Protein AF-A0A7C4TSC7-F1 (afdb_monomer)

Solvent-accessible surface area (backbone atoms only — not comparable to full-atom values): 16913 Å² total; per-residue (Å²): 85,80,46,72,80,58,44,43,78,51,69,46,88,25,59,81,71,26,70,49,69,47,88,51,68,60,62,51,54,35,38,37,44,44,46,65,89,46,53,53,25,35,39,32,22,22,22,38,32,37,68,57,32,64,28,65,98,37,25,46,29,36,37,38,40,23,14,77,55,33,35,36,40,30,51,27,36,39,33,43,34,26,27,35,37,40,30,40,39,15,72,40,39,63,45,11,28,39,38,31,44,33,39,40,32,17,64,69,20,35,83,69,14,20,49,28,38,34,32,14,23,51,37,94,43,38,61,39,37,71,56,82,93,60,85,46,51,78,71,27,36,36,37,31,54,26,37,40,42,47,58,39,49,52,52,17,49,30,33,33,22,13,29,17,45,38,33,44,29,51,26,42,34,33,38,58,30,50,35,35,40,16,48,64,46,85,43,17,37,12,23,49,34,42,38,39,30,50,25,41,35,35,23,51,95,87,42,71,81,34,54,49,27,55,33,25,24,11,24,36,42,41,29,49,28,39,36,36,70,44,58,56,58,35,30,36,32,28,57,30,47,71,36,76,22,67,88,53,38,33,34,64,51,77,30,59,54,22,67,40,38,91,95,39,60,5,28,55,39,56,26,25,54,12,30,44,42,35,58,48,72,68,36,63,72,43,87,38,54,25,23,25,29,76,25,24,46,79,85,36,83,61,59,76,40,71,47,63,45,64,15,64,81,65,46,43,78,83,71,24,30,33,61,80,32,80,58,86,91,70,53,80,48,72,80,76,52,71,74,72,70,76,63,80,77,73,82,80,78,76,84,127

Sequence (352 aa):
MRIINKGLTLRGAGVGETVITNGYTADEVLQIHLQAGDATTYVTGFTIDAALQDTGSNGVMVLVGGGINQFRIHHMEILNLLERGIIIAMDGEEVSGLIDHVTFSMPGARGGSKAISILGTGPKEHQPFTRPFELGSSRFIFIEDCTFNYGGQNDGALDAYGGARYVFRHNVVNNTNVEHHGADSGSYRGVHSFEIYANTFVCAAGCAPQRKHYFRSGSGVIFDNRYFGNYRGMDVTNYRSDEEHPPWGRCDGSSPWDENRPGESGYPCLDQIGHVFGPRPGGKNTFQGLYEWGNTHDGRNVDISVSGHNAHLHIKANRDFFNDTVRPGYVPYTYPHPLQRSHAVGPIPRAR

Foldseek 3Di:
DEADDAAEEAEDPAEVRAEAEDPDQADALEEYEFDAPHDAHEYEGYEYEPVLHDNDPDANYEYEEEYQQRYEYARYEYENFAAEHYEYHHQLYFDEHEYAHYEYYHQNYDAHHEDYEYANHDLLFQSLLVDDPDAQDSRAYEYAHYEYHHNDHYDANYEYFQQHEHEYEHYEAELGEHEYAACAPPNTHGHAEYHAEHYEYEDDVVRDEYENYEYQFYAYEHEQYEYEDRYDAQEYFHQLCADQGPPQGHQQQPGLQACSPVPARRAPPGRGQQWRAHRDRNGDIDGHAHEYAHYDYVRHAHFYDYDDNVRVSHDDEPRRYDYNDDDPPHDHHDPPDVVVVPDPDDDDPPDD

Secondary structure (DSSP, 8-state):
-EE-SS--EEE-SSTTTSEEE---SSS-SEEEEE-TTSPPEEEES-EEE-TT---TT-EEEEEEE-EEEEEEEEEEEEES-SSEEEEEE-TTS-EEEEEEEEEEEETT--TT-EEEEEESS-TT--GGGGS---TTSS-SEEEES-EEEESS--S-SEEEESS-EEEEES-EEES----B--TTSTT-----EEEEES-EEEE-TTPPPBPSEEE-S-EEEEES-EEEESB--EEE--GGGTS--TTT--TTTT-TTS---TTSSSPSPTT-TTEEE-SSTTPPEEE--EEEES-EETTEE--EEE-STTGGGT--BTTTEETT-PPTT--PPPSS-GGGTS---PPPPPP-

Nearest PDB structures (foldseek):
  6fls-assembly1_A  TM=3.647E-01  e=1.150E+00  Clostridium botulinum
  7eea-assembly1_B  TM=4.762E-01  e=4.035E+00  unidentified

Radius of gyration: 19.76 Å; Cα contacts (8 Å, |Δi|>4): 1104; chains: 1; bounding box: 48×42×68 Å

Structure (mmCIF, N/CA/C/O backbone):
data_AF-A0A7C4TSC7-F1
#
_entry.id   AF-A0A7C4TSC7-F1
#
loop_
_atom_site.group_PDB
_atom_site.id
_atom_site.type_symbol
_atom_site.label_atom_id
_atom_site.label_alt_id
_atom_site.label_comp_id
_atom_site.label_asym_id
_atom_site.label_entity_id
_atom_site.label_seq_id
_atom_site.pdbx_PDB_ins_code
_atom_site.Cartn_x
_atom_site.Cartn_y
_atom_site.Cartn_z
_atom_site.occupancy
_atom_site.B_iso_or_equiv
_atom_site.auth_seq_id
_atom_site.auth_comp_id
_atom_site.auth_asym_id
_atom_site.auth_atom_id
_atom_site.pdbx_PDB_model_num
ATOM 1 N N . MET A 1 1 ? -1.724 10.448 23.894 1.00 71.25 1 MET A N 1
ATOM 2 C CA . MET A 1 1 ? -1.151 9.478 24.874 1.00 71.25 1 MET A CA 1
ATOM 3 C C . MET A 1 1 ? 0.090 8.825 24.270 1.00 71.25 1 MET A C 1
ATOM 5 O O . MET A 1 1 ? 0.075 8.599 23.070 1.00 71.25 1 MET A O 1
ATOM 9 N N . ARG A 1 2 ? 1.141 8.523 25.055 1.00 73.12 2 ARG A N 1
ATOM 10 C CA . ARG A 1 2 ? 2.348 7.810 24.579 1.00 73.12 2 ARG A CA 1
ATOM 11 C C . ARG A 1 2 ? 2.544 6.483 25.322 1.00 73.12 2 ARG A C 1
ATOM 13 O O . ARG A 1 2 ? 2.489 6.476 26.550 1.00 73.12 2 ARG A O 1
ATOM 20 N N . ILE A 1 3 ? 2.785 5.392 24.595 1.00 71.81 3 ILE A N 1
ATOM 21 C CA . ILE A 1 3 ? 3.154 4.065 25.134 1.00 71.81 3 ILE A CA 1
ATOM 22 C C . ILE A 1 3 ? 4.597 3.769 24.705 1.00 71.81 3 ILE A C 1
ATOM 24 O O . ILE A 1 3 ? 4.897 3.917 23.525 1.00 71.81 3 ILE A O 1
ATOM 28 N N . ILE A 1 4 ? 5.485 3.405 25.641 1.00 70.19 4 ILE A N 1
ATOM 29 C CA . ILE A 1 4 ? 6.934 3.271 25.391 1.00 70.19 4 ILE A CA 1
ATOM 30 C C . ILE A 1 4 ? 7.491 1.986 26.033 1.00 70.19 4 ILE A C 1
ATOM 32 O O . ILE A 1 4 ? 7.296 1.771 27.233 1.00 70.19 4 ILE A O 1
ATOM 36 N N . ASN A 1 5 ? 8.212 1.187 25.236 1.00 60.25 5 ASN A N 1
ATOM 37 C CA . ASN A 1 5 ? 9.106 0.075 25.614 1.00 60.25 5 ASN A CA 1
ATOM 38 C C . ASN A 1 5 ? 8.496 -0.998 26.535 1.00 60.25 5 ASN A C 1
ATOM 40 O O . ASN A 1 5 ? 9.128 -1.434 27.505 1.00 60.25 5 ASN A O 1
ATOM 44 N N . LYS A 1 6 ? 7.225 -1.348 26.292 1.00 67.06 6 LYS A N 1
ATOM 45 C CA . LYS A 1 6 ? 6.490 -2.432 26.962 1.00 67.06 6 LYS A CA 1
ATOM 46 C C . LYS A 1 6 ? 5.401 -2.968 26.036 1.00 67.06 6 LYS A C 1
ATOM 48 O O . LYS A 1 6 ? 4.695 -2.183 25.407 1.00 67.06 6 LYS A O 1
ATOM 53 N N . GLY A 1 7 ? 5.159 -4.279 26.075 1.00 75.00 7 GLY A N 1
ATOM 54 C CA . GLY A 1 7 ? 3.895 -4.837 25.592 1.00 75.00 7 GLY A CA 1
ATOM 55 C C . GLY A 1 7 ? 2.759 -4.440 26.528 1.00 75.00 7 GLY A C 1
ATOM 56 O O . GLY A 1 7 ? 2.755 -4.816 27.702 1.00 75.00 7 GLY A O 1
ATOM 57 N N . LEU A 1 8 ? 1.811 -3.652 26.028 1.00 86.44 8 LEU A N 1
ATOM 58 C CA . LEU A 1 8 ? 0.666 -3.159 26.795 1.00 86.44 8 LEU A CA 1
ATOM 59 C C . LEU A 1 8 ? -0.639 -3.578 26.122 1.00 86.44 8 LEU A C 1
ATOM 61 O O . LEU A 1 8 ? -0.726 -3.600 24.903 1.00 86.44 8 LEU A O 1
ATOM 65 N N . THR A 1 9 ? -1.682 -3.851 26.905 1.00 91.38 9 THR A N 1
ATOM 66 C CA . THR A 1 9 ? -3.059 -3.864 26.389 1.00 91.38 9 THR A CA 1
ATOM 67 C C . THR A 1 9 ? -3.745 -2.549 26.755 1.00 91.38 9 THR A C 1
ATOM 69 O O . THR A 1 9 ? -4.043 -2.317 27.926 1.00 91.38 9 THR A O 1
ATOM 72 N N . LEU A 1 10 ? -4.006 -1.697 25.764 1.00 93.06 10 LEU A N 1
ATOM 73 C CA . LEU A 1 10 ? -4.916 -0.562 25.877 1.00 93.06 10 LEU A CA 1
ATOM 74 C C . LEU A 1 10 ? -6.315 -1.021 25.456 1.00 93.06 10 LEU A C 1
ATOM 76 O O . LEU A 1 10 ? -6.555 -1.302 24.282 1.00 93.06 10 LEU A O 1
ATOM 80 N N . ARG A 1 11 ? -7.230 -1.112 26.424 1.00 93.69 11 ARG A N 1
ATOM 81 C CA . ARG A 1 11 ? -8.585 -1.625 26.211 1.00 93.69 11 ARG A CA 1
ATOM 82 C C . ARG A 1 11 ? -9.645 -0.683 26.771 1.00 93.69 11 ARG A C 1
ATOM 84 O O . ARG A 1 11 ? -9.559 -0.309 27.938 1.00 93.69 11 ARG A O 1
ATOM 91 N N . GLY A 1 12 ? -10.650 -0.355 25.963 1.00 94.62 12 GLY A N 1
ATOM 92 C CA . GLY A 1 12 ? -11.853 0.344 26.421 1.00 94.62 12 GLY A CA 1
ATOM 93 C C . GLY A 1 12 ? -12.970 -0.598 26.876 1.00 94.62 12 GLY A C 1
ATOM 94 O O . GLY A 1 12 ? -12.862 -1.824 26.788 1.00 94.62 12 GLY A O 1
ATOM 95 N N . ALA A 1 13 ? -14.064 -0.015 27.365 1.00 95.06 13 ALA A N 1
ATOM 96 C CA . ALA A 1 13 ? -15.260 -0.749 27.787 1.00 95.06 13 ALA A CA 1
ATOM 97 C C . ALA A 1 13 ? -16.082 -1.312 26.609 1.00 95.06 13 ALA A C 1
ATOM 99 O O . ALA A 1 13 ? -16.948 -2.159 26.820 1.00 95.06 13 ALA A O 1
ATOM 100 N N . GLY A 1 14 ? -15.797 -0.871 25.383 1.00 93.44 14 GLY A N 1
ATOM 101 C CA . GLY A 1 14 ? -16.517 -1.212 24.163 1.00 93.44 14 GLY A CA 1
ATOM 102 C C . GLY A 1 14 ? -16.478 -0.060 23.157 1.00 93.44 14 GLY A C 1
ATOM 103 O O . GLY A 1 14 ? -16.298 1.103 23.528 1.00 93.44 14 GLY A O 1
ATOM 104 N N . VAL A 1 15 ? -16.660 -0.392 21.879 1.00 95.50 15 VAL A N 1
ATOM 105 C CA . VAL A 1 15 ? -16.957 0.588 20.822 1.00 95.50 15 VAL A CA 1
ATOM 106 C C . VAL A 1 15 ? -18.217 1.368 21.207 1.00 95.50 15 VAL A C 1
ATOM 108 O O . VAL A 1 15 ? -19.188 0.770 21.661 1.00 95.50 15 VAL A O 1
ATOM 111 N N . GLY A 1 16 ? -18.182 2.696 21.083 1.00 94.50 16 GLY A N 1
ATOM 112 C CA . GLY A 1 16 ? -19.262 3.600 21.503 1.00 94.50 16 GLY A CA 1
ATOM 113 C C . GLY A 1 16 ? -19.362 3.844 23.017 1.00 94.50 16 GLY A C 1
ATOM 114 O O . GLY A 1 16 ? -19.819 4.906 23.424 1.00 94.50 16 GLY A O 1
ATOM 115 N N . GLU A 1 17 ? -18.877 2.921 23.851 1.00 96.75 17 GLU A N 1
ATOM 116 C CA . GLU A 1 17 ? -18.884 3.050 25.319 1.00 96.75 17 GLU A CA 1
ATOM 117 C C . GLU A 1 17 ? -17.684 3.852 25.831 1.00 96.75 17 GLU A C 1
ATOM 119 O O . GLU A 1 17 ? -17.789 4.688 26.726 1.00 96.75 17 GLU A O 1
ATOM 124 N N . THR A 1 18 ? -16.504 3.590 25.268 1.00 97.62 18 THR A N 1
ATOM 125 C CA . THR A 1 18 ? -15.312 4.411 25.488 1.00 97.62 18 THR A CA 1
ATOM 126 C C . THR A 1 18 ? -15.019 5.175 24.209 1.00 97.62 18 THR A C 1
ATOM 128 O O . THR A 1 18 ? -14.658 4.569 23.204 1.00 97.62 18 THR A O 1
ATOM 131 N N . VAL A 1 19 ? -15.155 6.501 24.253 1.00 96.75 19 VAL A N 1
ATOM 132 C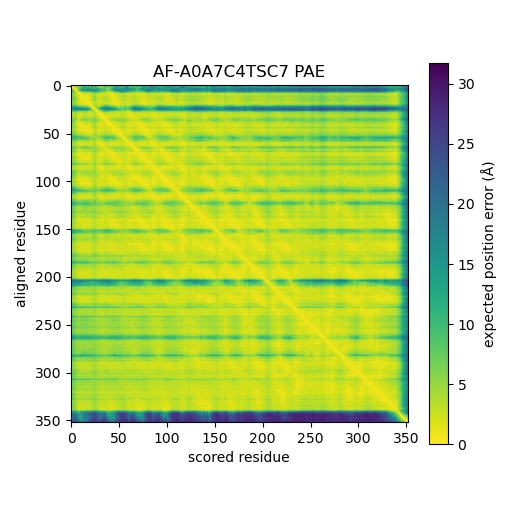 CA . VAL A 1 19 ? -14.881 7.390 23.117 1.00 96.75 19 VAL A CA 1
ATOM 133 C C . VAL A 1 19 ? -13.724 8.317 23.470 1.00 96.75 19 VAL A C 1
ATOM 135 O O . VAL A 1 19 ? -13.782 9.049 24.456 1.00 96.75 19 VAL A O 1
ATOM 138 N N . ILE A 1 20 ? -12.670 8.283 22.658 1.00 94.31 20 ILE A N 1
ATOM 139 C CA . ILE A 1 20 ? -11.556 9.227 22.717 1.00 94.31 20 ILE A CA 1
ATOM 140 C C . ILE A 1 20 ? -11.731 10.210 21.562 1.00 94.31 20 ILE A C 1
ATOM 142 O O . ILE A 1 20 ? -11.520 9.855 20.404 1.00 94.31 20 ILE A O 1
ATOM 146 N N . THR A 1 21 ? -12.124 11.440 21.871 1.00 92.31 21 THR A N 1
ATOM 147 C CA . THR A 1 21 ? -12.311 12.490 20.863 1.00 92.31 21 THR A CA 1
ATOM 148 C C . THR A 1 21 ? -11.012 13.253 20.634 1.00 92.31 21 THR A C 1
ATOM 150 O O . THR A 1 21 ? -10.342 13.659 21.586 1.00 92.31 21 THR A O 1
ATOM 153 N N . ASN A 1 22 ? -10.664 13.475 19.369 1.00 85.12 22 ASN A N 1
ATOM 154 C CA . ASN A 1 22 ? -9.541 14.313 18.995 1.00 85.12 22 ASN A CA 1
ATOM 155 C C . ASN A 1 22 ? -9.859 15.787 19.287 1.00 85.12 22 ASN A C 1
ATOM 157 O O . ASN A 1 22 ? -10.684 16.404 18.616 1.00 85.12 22 ASN A O 1
ATOM 161 N N . GLY A 1 23 ? -9.195 16.345 20.298 1.00 78.56 23 GLY A N 1
ATOM 162 C CA . GLY A 1 23 ? -9.256 17.768 20.635 1.00 78.56 23 GLY A CA 1
ATOM 163 C C . GLY A 1 23 ? -8.133 18.605 20.016 1.00 78.56 23 GLY A C 1
ATOM 164 O O . GLY A 1 23 ? -7.998 19.772 20.378 1.00 78.56 23 GLY A O 1
ATOM 165 N N . TYR A 1 24 ? -7.306 18.022 19.142 1.00 70.00 24 TYR A N 1
ATOM 166 C CA . TYR A 1 24 ? -6.091 18.638 18.611 1.00 70.00 24 TYR A CA 1
ATOM 167 C C . TYR A 1 24 ? -6.208 18.905 17.108 1.00 70.00 24 TYR A C 1
ATOM 169 O O . TYR A 1 24 ? -6.791 18.122 16.363 1.00 70.00 24 TYR A O 1
ATOM 177 N N . THR A 1 25 ? -5.603 20.005 16.657 1.00 64.19 25 THR A N 1
ATOM 178 C CA . THR A 1 25 ? -5.596 20.429 15.248 1.00 64.19 25 THR A CA 1
ATOM 179 C C . THR A 1 25 ? -4.360 19.959 14.469 1.00 64.19 25 THR A C 1
ATOM 181 O O . THR A 1 25 ? -4.262 20.253 13.287 1.00 64.19 25 THR A O 1
ATOM 184 N N . ALA A 1 26 ? -3.401 19.264 15.100 1.00 64.69 26 ALA A N 1
ATOM 185 C CA . ALA A 1 26 ? -2.169 18.803 14.434 1.00 64.69 26 ALA A CA 1
ATOM 186 C C . ALA A 1 26 ? -1.444 17.610 15.104 1.00 64.69 26 ALA A C 1
ATOM 188 O O . ALA A 1 26 ? -0.505 17.063 14.522 1.00 64.69 26 ALA A O 1
ATOM 189 N N . ASP A 1 27 ? -1.861 17.195 16.303 1.00 70.88 27 ASP A N 1
ATOM 190 C CA . ASP A 1 27 ? -1.196 16.134 17.069 1.00 70.88 27 ASP A CA 1
ATOM 191 C C . ASP A 1 27 ? -1.940 14.798 16.968 1.00 70.88 27 ASP A C 1
ATOM 193 O O . ASP A 1 27 ? -3.157 14.750 16.767 1.00 70.88 27 ASP A O 1
ATOM 197 N N . GLU A 1 28 ? -1.206 13.701 17.159 1.00 85.88 28 GLU A N 1
ATOM 198 C CA . GLU A 1 28 ? -1.788 12.370 17.265 1.00 85.88 28 GLU A CA 1
ATOM 199 C C . GLU A 1 28 ? -2.547 12.172 18.589 1.00 85.88 28 GLU A C 1
ATOM 201 O O . GLU A 1 28 ? -2.106 12.561 19.675 1.00 85.88 28 GLU A O 1
ATOM 206 N N . VAL A 1 29 ? -3.682 11.472 18.529 1.00 89.88 29 VAL A N 1
ATOM 207 C CA . VAL A 1 29 ? -4.438 11.068 19.726 1.00 89.88 29 VAL A CA 1
ATOM 208 C C . VAL A 1 29 ? -3.646 10.013 20.506 1.00 89.88 29 VAL A C 1
ATOM 210 O O . VAL A 1 29 ? -3.516 10.075 21.740 1.00 89.88 29 VAL A O 1
ATOM 213 N N . LEU A 1 30 ? -3.071 9.048 19.785 1.00 91.81 30 LEU A N 1
ATOM 214 C CA . LEU A 1 30 ? -2.291 7.954 20.350 1.00 91.81 30 LEU A CA 1
ATOM 215 C C . LEU A 1 30 ? -0.982 7.751 19.586 1.00 91.81 30 LEU A C 1
ATOM 217 O O . LEU A 1 30 ? -0.991 7.494 18.389 1.00 91.81 30 LEU A O 1
ATOM 221 N N . GLN A 1 31 ? 0.134 7.770 20.310 1.00 92.94 31 GLN A N 1
ATOM 222 C CA . GLN A 1 31 ? 1.441 7.374 19.800 1.00 92.94 31 GLN A CA 1
ATOM 223 C C . GLN A 1 31 ? 1.933 6.120 20.529 1.00 92.94 31 GLN A C 1
ATOM 225 O O . GLN A 1 31 ? 1.900 6.051 21.763 1.00 92.94 31 GLN A O 1
ATOM 230 N N . ILE A 1 32 ? 2.419 5.138 19.778 1.00 93.50 32 ILE A N 1
ATOM 231 C CA . ILE A 1 32 ? 2.902 3.857 20.295 1.00 93.50 32 ILE A CA 1
ATOM 232 C C . ILE A 1 32 ? 4.324 3.645 19.791 1.00 93.50 32 ILE A C 1
ATOM 234 O O . ILE A 1 32 ? 4.549 3.547 18.589 1.00 93.50 32 ILE A O 1
ATOM 238 N N . HIS A 1 33 ? 5.275 3.554 20.713 1.00 93.44 33 HIS A N 1
ATOM 239 C CA . HIS A 1 33 ? 6.657 3.208 20.402 1.00 93.44 33 HIS A CA 1
ATOM 240 C C . HIS A 1 33 ? 6.819 1.695 20.525 1.00 93.44 33 HIS A C 1
ATOM 242 O O . HIS A 1 33 ? 6.622 1.118 21.595 1.00 93.44 33 HIS A O 1
ATOM 248 N N . LEU A 1 34 ? 7.122 1.067 19.397 1.00 92.88 34 LEU A N 1
ATOM 249 C CA . LEU A 1 34 ? 7.378 -0.352 19.234 1.00 92.88 34 LEU A CA 1
ATOM 250 C C . LEU A 1 34 ? 8.877 -0.608 19.374 1.00 92.88 34 LEU A C 1
ATOM 252 O O . LEU A 1 34 ? 9.690 0.068 18.740 1.00 92.88 34 LEU A O 1
ATOM 256 N N . GLN A 1 35 ? 9.239 -1.610 20.167 1.00 90.12 35 GLN A N 1
ATOM 257 C CA . GLN A 1 35 ? 10.624 -2.022 20.323 1.00 90.12 35 GLN A CA 1
ATOM 258 C C . GLN A 1 35 ? 10.744 -3.536 20.157 1.00 90.12 35 GLN A C 1
ATOM 260 O O . GLN A 1 35 ? 10.028 -4.311 20.792 1.00 90.12 35 GLN A O 1
ATOM 265 N N . ALA A 1 36 ? 11.690 -3.960 19.318 1.00 89.25 36 ALA A N 1
ATOM 266 C CA . ALA A 1 36 ? 11.970 -5.369 19.111 1.00 89.25 36 ALA A CA 1
ATOM 267 C C . ALA A 1 36 ? 12.343 -6.053 20.437 1.00 89.25 36 ALA A C 1
ATOM 269 O O . ALA A 1 36 ? 13.183 -5.564 21.194 1.00 89.25 36 ALA A O 1
ATOM 270 N N . GLY A 1 37 ? 11.728 -7.208 20.693 1.00 86.06 37 GLY A N 1
ATOM 271 C CA . GLY A 1 37 ? 11.926 -7.983 21.920 1.00 86.06 37 GLY A CA 1
ATOM 272 C C . GLY A 1 37 ? 10.900 -7.695 23.017 1.00 86.06 37 GLY A C 1
ATOM 273 O O . GLY A 1 37 ? 10.784 -8.500 23.942 1.00 86.06 37 GLY A O 1
ATOM 274 N N . ASP A 1 38 ? 10.113 -6.624 22.900 1.00 88.81 38 ASP A N 1
ATOM 275 C CA . ASP A 1 38 ? 8.973 -6.407 23.787 1.00 88.81 38 ASP A CA 1
ATOM 276 C C . ASP A 1 38 ? 7.838 -7.391 23.480 1.00 88.81 38 ASP A C 1
ATOM 278 O O . ASP A 1 38 ? 7.695 -7.898 22.365 1.00 88.81 38 ASP A O 1
ATOM 282 N N . ALA A 1 39 ? 6.968 -7.624 24.464 1.00 90.00 39 ALA A N 1
ATOM 283 C CA . ALA A 1 39 ? 5.715 -8.331 24.225 1.00 90.00 39 ALA A CA 1
ATOM 284 C C . ALA A 1 39 ? 4.801 -7.547 23.259 1.00 90.00 39 ALA A C 1
ATOM 286 O O . ALA A 1 39 ? 4.882 -6.323 23.155 1.00 90.00 39 ALA A O 1
ATOM 287 N N . THR A 1 40 ? 3.894 -8.253 22.581 1.00 92.62 40 THR A N 1
ATOM 288 C CA . THR A 1 40 ? 2.925 -7.643 21.661 1.00 92.62 40 THR A CA 1
ATOM 289 C C . THR A 1 40 ? 2.051 -6.606 22.373 1.00 92.62 40 THR A C 1
ATOM 291 O O . THR A 1 40 ? 1.469 -6.883 23.426 1.00 92.62 40 THR A O 1
ATOM 294 N N . THR A 1 41 ? 1.911 -5.429 21.765 1.00 94.19 41 THR A N 1
ATOM 295 C CA . THR A 1 41 ? 0.987 -4.376 22.200 1.00 94.19 41 THR A CA 1
ATOM 296 C C . THR A 1 41 ? -0.393 -4.579 21.580 1.00 94.19 41 THR A C 1
ATOM 298 O O . THR A 1 41 ? -0.515 -4.735 20.371 1.00 94.19 41 THR A O 1
ATOM 301 N N . TYR A 1 42 ? -1.444 -4.540 22.393 1.00 94.88 42 TYR A N 1
ATOM 302 C CA . TYR A 1 42 ? -2.833 -4.683 21.965 1.00 94.88 42 TYR A CA 1
ATOM 303 C C . TYR A 1 42 ? -3.586 -3.368 22.165 1.00 94.88 42 TYR A C 1
ATOM 305 O O . TYR A 1 42 ? -3.531 -2.787 23.247 1.00 94.88 42 TYR A O 1
ATOM 313 N N . VAL A 1 43 ? -4.313 -2.912 21.147 1.00 95.94 43 VAL A N 1
ATOM 314 C CA . VAL A 1 43 ? -5.165 -1.714 21.205 1.00 95.94 43 VAL A CA 1
ATOM 315 C C . VAL A 1 43 ? -6.565 -2.099 20.753 1.00 95.94 43 VAL A C 1
ATOM 317 O O . VAL A 1 43 ? -6.730 -2.534 19.615 1.00 95.94 43 VAL A O 1
ATOM 320 N N . THR A 1 44 ? -7.561 -2.010 21.639 1.00 96.44 44 THR A N 1
ATOM 321 C CA . THR A 1 44 ? -8.872 -2.608 21.349 1.00 96.44 44 THR A CA 1
ATOM 322 C C . THR A 1 44 ? -10.060 -2.056 22.128 1.00 96.44 44 THR A C 1
ATOM 324 O O . THR A 1 44 ? -9.925 -1.590 23.257 1.00 96.44 44 THR A O 1
ATOM 327 N N . GLY A 1 45 ? -11.264 -2.191 21.569 1.00 95.81 45 GLY A N 1
ATOM 328 C CA . GLY A 1 45 ? -12.510 -2.075 22.325 1.00 95.81 45 GLY A CA 1
ATOM 329 C C . GLY A 1 45 ? -12.877 -0.648 22.720 1.00 95.81 45 GLY A C 1
ATOM 330 O O . GLY A 1 45 ? -13.394 -0.440 23.813 1.00 95.81 45 GLY A O 1
ATOM 331 N N . PHE A 1 46 ? -12.586 0.333 21.871 1.00 97.44 46 PHE A N 1
ATOM 332 C CA . PHE A 1 46 ? -13.029 1.720 22.035 1.00 97.44 46 PHE A CA 1
ATOM 333 C C . PHE A 1 46 ? -13.216 2.398 20.675 1.00 97.44 46 PHE A C 1
ATOM 335 O O . PHE A 1 46 ? -12.892 1.828 19.635 1.00 97.44 46 PHE A O 1
ATOM 342 N N . THR A 1 47 ? -13.732 3.620 20.688 1.00 98.31 47 THR A N 1
ATOM 343 C CA . THR A 1 47 ? -13.856 4.483 19.513 1.00 98.31 47 THR A CA 1
ATOM 344 C C . THR A 1 47 ? -12.855 5.633 19.616 1.00 98.31 47 THR A C 1
ATOM 346 O O . THR A 1 47 ? -12.753 6.271 20.664 1.00 98.31 47 THR A O 1
ATOM 349 N N . ILE A 1 48 ? -12.129 5.922 18.536 1.00 96.62 48 ILE A N 1
ATOM 350 C CA . ILE A 1 48 ? -11.473 7.218 18.331 1.00 96.62 48 ILE A CA 1
ATOM 351 C C . ILE A 1 48 ? -12.388 8.046 17.435 1.00 96.62 48 ILE A C 1
ATOM 353 O O . ILE A 1 48 ? -12.645 7.668 16.296 1.00 96.62 48 ILE A O 1
ATOM 357 N N . ASP A 1 49 ? -12.869 9.177 17.932 1.00 95.94 49 ASP A N 1
ATOM 358 C CA . ASP A 1 49 ? -13.562 10.166 17.111 1.00 95.94 49 ASP A CA 1
ATOM 359 C C . ASP A 1 49 ? -12.548 11.227 16.676 1.00 95.94 49 ASP A C 1
ATOM 361 O O . ASP A 1 49 ? -12.109 12.045 17.482 1.00 95.94 49 ASP A O 1
ATOM 365 N N . ALA A 1 50 ? -12.149 11.205 15.405 1.00 93.81 50 ALA A N 1
ATOM 366 C CA . ALA A 1 50 ? -11.178 12.142 14.849 1.00 93.81 50 ALA A CA 1
ATOM 367 C C . ALA A 1 50 ? -11.738 13.567 14.663 1.00 93.81 50 ALA A C 1
ATOM 369 O O . ALA A 1 50 ? -10.985 14.463 14.280 1.00 93.81 50 ALA A O 1
ATOM 370 N N . ALA A 1 51 ? -13.031 13.781 14.942 1.00 92.88 51 ALA A N 1
ATOM 371 C CA . ALA A 1 51 ? -13.707 15.077 14.968 1.00 92.88 51 ALA A CA 1
ATOM 372 C C . ALA A 1 51 ? -13.551 15.913 13.682 1.00 92.88 51 ALA A C 1
ATOM 374 O O . ALA A 1 51 ? -13.571 17.142 13.735 1.00 92.88 51 ALA A O 1
ATOM 375 N N . LEU A 1 52 ? -13.382 15.249 12.529 1.00 91.69 52 LEU A N 1
ATOM 376 C CA . LEU A 1 52 ? -13.088 15.853 11.224 1.00 91.69 52 LEU A CA 1
ATOM 377 C C . LEU A 1 52 ? -11.906 16.833 11.266 1.00 91.69 52 LEU A C 1
ATOM 379 O O . LEU A 1 52 ? -11.869 17.795 10.501 1.00 91.69 52 LEU A O 1
ATOM 383 N N . GLN A 1 53 ? -10.946 16.598 12.161 1.00 88.25 53 GLN A N 1
ATOM 384 C CA . GLN A 1 53 ? -9.765 17.442 12.278 1.00 88.25 53 GLN A CA 1
ATOM 385 C C . GLN A 1 53 ? -8.832 17.233 11.090 1.00 88.25 53 GLN A C 1
ATOM 387 O O . GLN A 1 53 ? -8.566 16.108 10.661 1.00 88.25 53 GLN A O 1
ATOM 392 N N . ASP A 1 54 ? -8.318 18.347 10.587 1.00 85.06 54 ASP A N 1
ATOM 393 C CA . ASP A 1 54 ? -7.300 18.383 9.552 1.00 85.06 54 ASP A CA 1
ATOM 394 C C . ASP A 1 54 ? -5.922 18.171 10.180 1.00 85.06 54 ASP A C 1
ATOM 396 O O . ASP A 1 54 ? -5.298 19.112 10.661 1.00 85.06 54 ASP A O 1
ATOM 400 N N . THR A 1 55 ? -5.468 16.919 10.226 1.00 77.25 55 THR A N 1
ATOM 401 C CA . THR A 1 55 ? -4.187 16.553 10.847 1.00 77.25 55 THR A CA 1
ATOM 402 C C . THR A 1 55 ? -2.995 16.693 9.897 1.00 77.25 55 THR A C 1
ATOM 404 O O . THR A 1 55 ? -1.866 16.358 10.272 1.00 77.25 55 THR A O 1
ATOM 407 N N . GLY A 1 56 ? -3.207 17.176 8.669 1.00 83.19 56 GLY A N 1
ATOM 408 C CA . GLY A 1 56 ? -2.170 17.215 7.650 1.00 83.19 56 GLY A CA 1
ATOM 409 C C . GLY A 1 56 ? -1.541 15.833 7.423 1.00 83.19 56 GLY A C 1
ATOM 410 O O . GLY A 1 56 ? -2.167 14.775 7.366 1.00 83.19 56 GLY A O 1
ATOM 411 N N . SER A 1 57 ? -0.211 15.810 7.389 1.00 82.69 57 SER A N 1
ATOM 412 C CA . SER A 1 57 ? 0.534 14.556 7.241 1.00 82.69 57 SER A CA 1
ATOM 413 C C . SER A 1 57 ? 0.569 13.672 8.500 1.00 82.69 57 SER A C 1
ATOM 415 O O . SER A 1 57 ? 1.168 12.595 8.440 1.00 82.69 57 SER A O 1
ATOM 417 N N . ASN A 1 58 ? -0.039 14.074 9.620 1.00 86.12 58 ASN A N 1
ATOM 418 C CA . ASN A 1 58 ? -0.056 13.272 10.844 1.00 86.12 58 ASN A CA 1
ATOM 419 C C . ASN A 1 58 ? -1.297 12.369 10.925 1.00 86.12 58 ASN A C 1
ATOM 421 O O . ASN A 1 58 ? -2.336 12.678 10.343 1.00 86.12 58 ASN A O 1
ATOM 425 N N . GLY A 1 59 ? -1.181 11.251 11.644 1.00 90.31 59 GLY A N 1
ATOM 426 C CA . GLY A 1 59 ? -2.265 10.295 11.867 1.00 90.31 59 GLY A CA 1
ATOM 427 C C . GLY A 1 59 ? -2.922 10.475 13.230 1.00 90.31 59 GLY A C 1
ATOM 428 O O . GLY A 1 59 ? -2.274 10.914 14.176 1.00 90.31 59 GLY A O 1
ATOM 429 N N . VAL A 1 60 ? -4.187 10.072 13.380 1.00 93.56 60 VAL A N 1
ATOM 430 C CA . VAL A 1 60 ? -4.815 10.039 14.718 1.00 93.56 60 VAL A CA 1
ATOM 431 C C . VAL A 1 60 ? -4.171 8.991 15.626 1.00 93.56 60 VAL A C 1
ATOM 433 O O . VAL A 1 60 ? -4.134 9.165 16.844 1.00 93.56 60 VAL A O 1
ATOM 436 N N . MET A 1 61 ? -3.631 7.922 15.041 1.00 95.19 61 MET A N 1
ATOM 437 C CA . MET A 1 61 ? -2.811 6.936 15.732 1.00 95.19 61 MET A CA 1
ATOM 438 C C . MET A 1 61 ? -1.497 6.734 14.981 1.00 95.19 61 MET A C 1
ATOM 440 O O . MET A 1 61 ? -1.503 6.480 13.780 1.00 95.19 61 MET A O 1
ATOM 444 N N . VAL A 1 62 ? -0.372 6.804 15.688 1.00 95.56 62 VAL A N 1
ATOM 445 C CA . VAL A 1 62 ? 0.962 6.648 15.098 1.00 95.56 62 VAL A CA 1
ATOM 446 C C . VAL A 1 62 ? 1.740 5.575 15.843 1.00 95.56 62 VAL A C 1
ATOM 448 O O . VAL A 1 62 ? 1.922 5.647 17.056 1.00 95.56 62 VAL A O 1
ATOM 451 N N . LEU A 1 63 ? 2.218 4.580 15.107 1.00 96.06 63 LEU A N 1
ATOM 452 C CA . LEU A 1 63 ? 3.117 3.543 15.585 1.00 96.06 63 LEU A CA 1
ATOM 453 C C . LEU A 1 63 ? 4.510 3.852 15.041 1.00 96.06 63 LEU A C 1
ATOM 455 O O . LEU A 1 63 ? 4.659 4.040 13.837 1.00 96.06 63 LEU A O 1
ATOM 459 N N . VAL A 1 64 ? 5.510 3.912 15.917 1.00 94.56 64 VAL A N 1
ATOM 460 C CA . VAL A 1 64 ? 6.903 4.229 15.570 1.00 94.56 64 VAL A CA 1
ATOM 461 C C . VAL A 1 64 ? 7.817 3.121 16.072 1.00 94.56 64 VAL A C 1
ATOM 463 O O . VAL A 1 64 ? 7.610 2.635 17.180 1.00 94.56 64 VAL A O 1
ATOM 466 N N . GLY A 1 65 ? 8.834 2.744 15.301 1.00 92.06 65 GLY A N 1
ATOM 467 C CA . GLY A 1 65 ? 9.886 1.822 15.739 1.00 92.06 65 GLY A CA 1
ATOM 468 C C . GLY A 1 65 ? 9.815 0.450 15.074 1.00 92.06 65 GLY A C 1
ATOM 469 O O . GLY A 1 65 ? 9.434 0.352 13.913 1.00 92.06 65 GLY A O 1
ATOM 470 N N . GLY A 1 66 ? 10.212 -0.600 15.802 1.00 92.69 66 GLY A N 1
ATOM 471 C CA . GLY A 1 66 ? 10.579 -1.917 15.258 1.00 92.69 66 GLY A CA 1
ATOM 472 C C . GLY A 1 66 ? 9.998 -3.109 16.025 1.00 92.69 66 GLY A C 1
ATOM 473 O O . GLY A 1 66 ? 9.656 -2.992 17.199 1.00 92.69 66 GLY A O 1
ATOM 474 N N . GLY A 1 67 ? 9.939 -4.282 15.390 1.00 93.19 67 GLY A N 1
ATOM 475 C CA . GLY A 1 67 ? 9.637 -5.568 16.030 1.00 93.19 67 GLY A CA 1
ATOM 476 C C . GLY A 1 67 ? 8.761 -6.505 15.192 1.00 93.19 67 GLY A C 1
ATOM 477 O O . GLY A 1 67 ? 7.896 -6.073 14.434 1.00 93.19 67 GLY A O 1
ATOM 478 N N . ILE A 1 68 ? 8.947 -7.817 15.356 1.00 94.00 68 ILE A N 1
ATOM 479 C CA . ILE A 1 68 ? 8.147 -8.843 14.668 1.00 94.00 68 ILE A CA 1
ATOM 480 C C . ILE A 1 68 ? 6.952 -9.232 15.537 1.00 94.00 68 ILE A C 1
ATOM 482 O O . ILE A 1 68 ? 7.127 -9.617 16.690 1.00 94.00 68 ILE A O 1
ATOM 486 N N . ASN A 1 69 ? 5.746 -9.190 14.968 1.00 92.75 69 ASN A N 1
ATOM 487 C CA . ASN A 1 69 ? 4.473 -9.420 15.659 1.00 92.75 69 ASN A CA 1
ATOM 488 C C . ASN A 1 69 ? 4.290 -8.491 16.874 1.00 92.75 69 ASN A C 1
ATOM 490 O O . ASN A 1 69 ? 3.797 -8.895 17.932 1.00 92.75 69 ASN A O 1
ATOM 494 N N . GLN A 1 70 ? 4.709 -7.236 16.716 1.00 93.12 70 GLN A N 1
ATOM 495 C CA . GLN A 1 70 ? 4.881 -6.300 17.823 1.00 93.12 70 GLN A CA 1
ATOM 496 C C . GLN A 1 70 ? 3.574 -5.634 18.259 1.00 93.12 70 GLN A C 1
ATOM 498 O O . GLN A 1 70 ? 3.489 -5.121 19.376 1.00 93.12 70 GLN A O 1
ATOM 503 N N . PHE A 1 71 ? 2.540 -5.655 17.416 1.00 96.38 71 PHE A N 1
ATOM 504 C CA . PHE A 1 71 ? 1.252 -5.057 17.747 1.00 96.38 71 PHE A CA 1
ATOM 505 C C . PHE A 1 71 ? 0.052 -5.805 17.158 1.00 96.38 71 PHE A C 1
ATOM 507 O O . PHE A 1 71 ? 0.152 -6.473 16.126 1.00 96.38 71 PHE A O 1
ATOM 514 N N . ARG A 1 72 ? -1.103 -5.616 17.802 1.00 97.31 72 ARG A N 1
ATOM 515 C CA . ARG A 1 72 ? -2.435 -5.886 17.266 1.00 97.31 72 ARG A CA 1
ATOM 516 C C . ARG A 1 72 ? -3.379 -4.724 17.592 1.00 97.31 72 ARG A C 1
ATOM 518 O O . ARG A 1 72 ? -3.610 -4.428 18.762 1.00 97.31 72 ARG A O 1
ATOM 525 N N . ILE A 1 73 ? -3.955 -4.094 16.577 1.00 98.12 73 ILE A N 1
ATOM 526 C CA . ILE A 1 73 ? -4.978 -3.048 16.714 1.00 98.12 73 ILE A CA 1
ATOM 527 C C . ILE A 1 73 ? -6.290 -3.633 16.221 1.00 98.12 73 ILE A C 1
ATOM 529 O O . ILE A 1 73 ? -6.370 -4.022 15.058 1.00 98.12 73 ILE A O 1
ATOM 533 N N . HIS A 1 74 ? -7.288 -3.760 17.097 1.00 98.06 74 HIS A N 1
ATOM 534 C CA . HIS A 1 74 ? -8.461 -4.542 16.737 1.00 98.06 74 HIS A CA 1
ATOM 535 C C . HIS A 1 74 ? -9.762 -4.204 17.446 1.00 98.06 74 HIS A C 1
ATOM 537 O O . HIS A 1 74 ? -9.757 -3.722 18.574 1.00 98.06 74 HIS A O 1
ATOM 543 N N . HIS A 1 75 ? -10.889 -4.568 16.825 1.00 97.31 75 HIS A N 1
ATOM 544 C CA . HIS A 1 75 ? -12.233 -4.433 17.407 1.00 97.31 75 HIS A CA 1
ATOM 545 C C . HIS A 1 75 ? -12.477 -3.015 17.942 1.00 97.31 75 HIS A C 1
ATOM 547 O O . HIS A 1 75 ? -12.815 -2.811 19.112 1.00 97.31 75 HIS A O 1
ATOM 553 N N . MET A 1 76 ? -12.204 -2.029 17.095 1.00 97.38 76 MET A N 1
ATOM 554 C CA . MET A 1 76 ? -12.333 -0.615 17.419 1.00 97.38 76 MET A CA 1
ATOM 555 C C . MET A 1 76 ? -12.871 0.165 16.223 1.00 97.38 76 MET A C 1
ATOM 557 O O . MET A 1 76 ? -12.860 -0.321 15.092 1.00 97.38 76 MET A O 1
ATOM 561 N N . GLU A 1 77 ? -13.313 1.392 16.470 1.00 98.31 77 GLU A N 1
ATOM 562 C CA . GLU A 1 77 ? -13.771 2.296 15.416 1.00 98.31 77 GLU A CA 1
ATOM 563 C C . GLU A 1 77 ? -12.930 3.568 15.392 1.00 98.31 77 GLU A C 1
ATOM 565 O O . GLU A 1 77 ? -12.591 4.115 16.441 1.00 98.31 77 GLU A O 1
ATOM 570 N N . ILE A 1 78 ? -12.614 4.048 14.192 1.00 97.62 78 ILE A N 1
ATOM 571 C CA . ILE A 1 78 ? -12.027 5.366 13.956 1.00 97.62 78 ILE A CA 1
ATOM 572 C C . ILE A 1 78 ? -13.021 6.155 13.105 1.00 97.62 78 ILE A C 1
ATOM 574 O O . ILE A 1 78 ? -13.167 5.912 11.905 1.00 97.62 78 ILE A O 1
ATOM 578 N N . LEU A 1 79 ? -13.750 7.062 13.751 1.00 95.94 79 LEU A N 1
ATOM 579 C CA . LEU A 1 79 ? -14.840 7.832 13.158 1.00 95.94 79 LEU A CA 1
ATOM 580 C C . LEU A 1 79 ? -14.401 9.238 12.776 1.00 95.94 79 LEU A C 1
ATOM 582 O O . LEU A 1 79 ? -13.414 9.753 13.299 1.00 95.94 79 LEU A O 1
ATOM 586 N N . ASN A 1 80 ? -15.194 9.867 11.904 1.00 94.69 80 ASN A N 1
ATOM 587 C CA . ASN A 1 80 ? -15.055 11.274 11.530 1.00 94.69 80 ASN A CA 1
ATOM 588 C C . ASN A 1 80 ? -13.634 11.622 11.087 1.00 94.69 80 ASN A C 1
ATOM 590 O O . ASN A 1 80 ? -13.117 12.696 11.386 1.00 94.69 80 ASN A O 1
ATOM 594 N N . LEU A 1 81 ? -12.979 10.691 10.402 1.00 93.12 81 LEU A N 1
ATOM 595 C CA . LEU A 1 81 ? -11.606 10.862 9.984 1.00 93.12 81 LEU A CA 1
ATOM 596 C C . LEU A 1 81 ? -11.565 11.696 8.701 1.00 93.12 81 LEU A C 1
ATOM 598 O O . LEU A 1 81 ? -12.188 11.342 7.699 1.00 93.12 81 LEU A O 1
ATOM 602 N N . LEU A 1 82 ? -10.851 12.824 8.750 1.00 91.19 82 LEU A N 1
ATOM 603 C CA . LEU A 1 82 ? -10.691 13.704 7.595 1.00 91.19 82 LEU A CA 1
ATOM 604 C C . LEU A 1 82 ? -9.456 13.338 6.771 1.00 91.19 82 LEU A C 1
ATOM 606 O O . LEU A 1 82 ? -9.566 13.227 5.557 1.00 91.19 82 LEU A O 1
ATOM 610 N N . GLU A 1 83 ? -8.302 13.129 7.407 1.00 87.56 83 GLU A N 1
ATOM 611 C CA . GLU A 1 83 ? -7.024 12.885 6.722 1.00 87.56 83 GLU A CA 1
ATOM 612 C C . GLU A 1 83 ? -6.473 11.480 6.983 1.00 87.56 83 GLU A C 1
ATOM 614 O O . GLU A 1 83 ? -6.926 10.547 6.320 1.00 87.56 83 GLU A O 1
ATOM 619 N N . ARG A 1 84 ? -5.505 11.316 7.904 1.00 91.06 84 ARG A N 1
ATOM 620 C CA . ARG A 1 84 ? -4.795 10.046 8.137 1.00 91.06 84 ARG A CA 1
ATOM 621 C C . ARG A 1 84 ? -5.242 9.334 9.408 1.00 91.06 84 ARG A C 1
ATOM 623 O O . ARG A 1 84 ? -5.227 9.909 10.494 1.00 91.06 84 ARG A O 1
ATOM 630 N N . GLY A 1 85 ? -5.613 8.063 9.282 1.00 94.94 85 GLY A N 1
ATOM 631 C CA . GLY A 1 85 ? -6.070 7.248 10.410 1.00 94.94 85 GLY A CA 1
ATOM 632 C C . GLY A 1 85 ? -4.905 6.699 11.229 1.00 94.94 85 GLY A C 1
ATOM 633 O O . GLY A 1 85 ? -4.499 7.279 12.236 1.00 94.94 85 GLY A O 1
ATOM 634 N N . ILE A 1 86 ? -4.369 5.565 10.786 1.00 97.31 86 ILE A N 1
ATOM 635 C CA . ILE A 1 86 ? -3.232 4.895 11.421 1.00 97.31 86 ILE A CA 1
ATOM 636 C C . ILE A 1 86 ? -1.986 5.088 10.559 1.00 97.31 86 ILE A C 1
ATOM 638 O O . ILE A 1 86 ? -1.982 4.735 9.382 1.00 97.31 86 ILE A O 1
ATOM 642 N N . ILE A 1 87 ? -0.910 5.590 11.157 1.00 96.81 87 ILE A N 1
ATOM 643 C CA . ILE A 1 87 ? 0.417 5.618 10.544 1.00 96.81 87 ILE A CA 1
ATOM 644 C C . ILE A 1 87 ? 1.294 4.560 11.202 1.00 96.81 87 ILE A C 1
ATOM 646 O O . ILE A 1 87 ? 1.392 4.504 12.426 1.00 96.81 87 ILE A O 1
ATOM 650 N N . ILE A 1 88 ? 1.974 3.758 10.387 1.00 97.50 88 ILE A N 1
ATOM 651 C CA . ILE A 1 88 ? 3.053 2.875 10.829 1.00 97.50 88 ILE A CA 1
ATOM 652 C C . ILE A 1 88 ? 4.352 3.416 10.243 1.00 97.50 88 ILE A C 1
ATOM 654 O O . ILE A 1 88 ? 4.614 3.268 9.050 1.00 97.50 88 ILE A O 1
ATOM 658 N N . ALA A 1 89 ? 5.146 4.064 11.087 1.00 95.38 89 ALA A N 1
ATOM 659 C CA . ALA A 1 89 ? 6.454 4.605 10.764 1.00 95.38 89 ALA A CA 1
ATOM 660 C C . ALA A 1 89 ? 7.536 3.649 11.274 1.00 95.38 89 ALA A C 1
ATOM 662 O O . ALA A 1 89 ? 7.873 3.624 12.455 1.00 95.38 89 ALA A O 1
ATOM 663 N N . MET A 1 90 ? 8.071 2.842 10.366 1.00 94.06 90 MET A N 1
ATOM 664 C CA . MET A 1 90 ? 9.033 1.796 10.707 1.00 94.06 90 MET A CA 1
ATOM 665 C C . MET A 1 90 ? 10.446 2.348 10.958 1.00 94.06 90 MET A C 1
ATOM 667 O O . MET A 1 90 ? 11.273 1.643 11.511 1.00 94.06 90 MET A O 1
ATOM 671 N N . ASP A 1 91 ? 10.742 3.584 10.539 1.00 91.44 91 ASP A N 1
ATOM 672 C CA . ASP A 1 91 ? 12.040 4.257 10.745 1.00 91.44 91 ASP A CA 1
ATOM 673 C C . ASP A 1 91 ? 13.264 3.411 10.320 1.00 91.44 91 ASP A C 1
ATOM 675 O O . ASP A 1 91 ? 14.303 3.382 10.968 1.00 91.44 91 ASP A O 1
ATOM 679 N N . GLY A 1 92 ? 13.115 2.633 9.239 1.00 91.31 92 GLY A N 1
ATOM 680 C CA . GLY A 1 92 ? 14.149 1.715 8.747 1.00 91.31 92 GLY A CA 1
ATOM 681 C C . GLY A 1 92 ? 14.194 0.357 9.459 1.00 91.31 92 GLY A C 1
ATOM 682 O O . GLY A 1 92 ? 14.739 -0.601 8.897 1.00 91.31 92 GLY A O 1
ATOM 683 N N . GLU A 1 93 ? 13.548 0.224 10.617 1.00 92.88 93 GLU A N 1
ATOM 684 C CA . GLU A 1 93 ? 13.421 -1.020 11.377 1.00 92.88 93 GLU A CA 1
ATOM 685 C C . GLU A 1 93 ? 12.435 -1.995 10.737 1.00 92.88 93 GLU A C 1
ATOM 687 O O . GLU A 1 93 ? 11.542 -1.636 9.964 1.00 92.88 93 GLU A O 1
ATOM 692 N N . GLU A 1 94 ? 12.599 -3.279 11.036 1.00 92.88 94 GLU A N 1
ATOM 693 C CA . GLU A 1 94 ? 11.661 -4.298 10.583 1.00 92.88 94 GLU A CA 1
ATOM 694 C C . GLU A 1 94 ? 10.464 -4.396 11.531 1.00 92.88 94 GLU A C 1
ATOM 696 O O . GLU A 1 94 ? 10.629 -4.653 12.720 1.00 92.88 94 GLU A O 1
ATOM 701 N N . VAL A 1 95 ? 9.256 -4.228 10.990 1.00 95.50 95 VAL A N 1
ATOM 702 C CA . VAL A 1 95 ? 7.996 -4.240 11.741 1.00 95.50 95 VAL A CA 1
ATOM 703 C C . VAL A 1 95 ? 7.035 -5.237 11.116 1.00 95.50 95 VAL A C 1
ATOM 705 O O . VAL A 1 95 ? 6.807 -5.209 9.905 1.00 95.50 95 VAL A O 1
ATOM 708 N N . SER A 1 96 ? 6.424 -6.072 11.949 1.00 97.00 96 SER A N 1
ATOM 709 C CA . SER A 1 96 ? 5.195 -6.780 11.607 1.00 97.00 96 SER A CA 1
ATOM 710 C C . SER A 1 96 ? 4.185 -6.729 12.744 1.00 97.00 96 SER A C 1
ATOM 712 O O . SER A 1 96 ? 4.527 -6.595 13.920 1.00 97.00 96 SER A O 1
ATOM 714 N N . GLY A 1 97 ? 2.914 -6.815 12.383 1.00 97.62 97 GLY A N 1
ATOM 715 C CA . GLY A 1 97 ? 1.796 -6.682 13.303 1.00 97.62 97 GLY A CA 1
ATOM 716 C C . GLY A 1 97 ? 0.479 -6.772 12.554 1.00 97.62 97 GLY A C 1
ATOM 717 O O . GLY A 1 97 ? 0.463 -6.972 11.338 1.00 97.62 97 GLY A O 1
ATOM 718 N N . LEU A 1 98 ? -0.617 -6.652 13.293 1.00 98.75 98 LEU A N 1
ATOM 719 C CA . LEU A 1 98 ? -1.958 -6.894 12.783 1.00 98.75 98 LEU A CA 1
ATOM 720 C C . LEU A 1 98 ? -2.884 -5.707 13.054 1.00 98.75 98 LEU A C 1
ATOM 722 O O . LEU A 1 98 ? -2.956 -5.209 14.174 1.00 98.75 98 LEU A O 1
ATOM 726 N N . ILE A 1 99 ? -3.620 -5.284 12.035 1.00 98.88 99 ILE A N 1
ATOM 727 C CA . ILE A 1 99 ? -4.785 -4.410 12.146 1.00 98.88 99 ILE A CA 1
ATOM 728 C C . ILE A 1 99 ? -5.984 -5.248 11.703 1.00 98.88 99 ILE A C 1
ATOM 730 O O . ILE A 1 99 ? -6.035 -5.647 10.540 1.00 98.88 99 ILE A O 1
ATOM 734 N N . ASP A 1 100 ? -6.906 -5.557 12.619 1.00 98.75 100 ASP A N 1
ATOM 735 C CA . ASP A 1 100 ? -8.053 -6.416 12.308 1.00 98.75 100 ASP A CA 1
ATOM 736 C C . ASP A 1 100 ? -9.375 -6.007 12.948 1.00 98.75 100 ASP A C 1
ATOM 738 O O . ASP A 1 100 ? -9.403 -5.534 14.076 1.00 98.75 100 ASP A O 1
ATOM 742 N N . HIS A 1 101 ? -10.504 -6.219 12.267 1.00 98.44 101 HIS A N 1
ATOM 743 C CA . HIS A 1 101 ? -11.825 -5.844 12.796 1.00 98.44 101 HIS A CA 1
ATOM 744 C C . HIS A 1 101 ? -11.898 -4.361 13.213 1.00 98.44 101 HIS A C 1
ATOM 746 O O . HIS A 1 101 ? -12.469 -4.019 14.253 1.00 98.44 101 HIS A O 1
ATOM 752 N N . VAL A 1 102 ? -11.264 -3.478 12.437 1.00 98.81 102 VAL A N 1
ATOM 753 C CA . VAL A 1 102 ? -11.332 -2.025 12.630 1.00 98.81 102 VAL A CA 1
ATOM 754 C C . VAL A 1 102 ? -12.258 -1.417 11.585 1.00 98.81 102 VAL A C 1
ATOM 756 O O . VAL A 1 102 ? -12.136 -1.713 10.394 1.00 98.81 102 VAL A O 1
ATOM 759 N N . THR A 1 103 ? -13.162 -0.541 12.021 1.00 98.75 103 THR A N 1
ATOM 760 C CA . THR A 1 103 ? -13.989 0.261 11.112 1.00 98.75 103 THR A CA 1
ATOM 761 C C . THR A 1 103 ? -13.426 1.672 11.003 1.00 98.75 103 THR A C 1
ATOM 763 O O . THR A 1 103 ? -13.347 2.391 11.998 1.00 98.75 103 THR A O 1
ATOM 766 N N . PHE A 1 104 ? -13.085 2.088 9.786 1.00 98.50 104 PHE A N 1
ATOM 767 C CA . PHE A 1 104 ? -12.682 3.451 9.451 1.00 98.50 104 PHE A CA 1
ATOM 768 C C . PHE A 1 104 ? -13.845 4.175 8.769 1.00 98.50 104 PHE A C 1
ATOM 770 O O . PHE A 1 104 ? -14.355 3.711 7.746 1.00 98.50 104 PHE A O 1
ATOM 777 N N . SER A 1 105 ? -14.258 5.319 9.314 1.00 97.38 105 SER A N 1
ATOM 778 C CA . SER A 1 105 ? -15.311 6.163 8.742 1.00 97.38 105 SER A CA 1
ATOM 779 C C . SER A 1 105 ? -14.771 7.544 8.392 1.00 97.38 105 SER A C 1
ATOM 781 O O . SER A 1 105 ? -14.324 8.295 9.261 1.00 97.38 105 SER A O 1
ATOM 783 N N . MET A 1 106 ? -14.838 7.873 7.104 1.00 94.88 106 MET A N 1
ATOM 784 C CA . MET A 1 106 ? -14.288 9.086 6.503 1.00 94.88 106 MET A CA 1
ATOM 785 C C . MET A 1 106 ? -15.373 9.861 5.742 1.00 94.88 106 MET A C 1
ATOM 787 O O . MET A 1 106 ? -15.312 9.992 4.514 1.00 94.88 106 MET A O 1
ATOM 791 N N . PRO A 1 107 ? -16.410 10.366 6.440 1.00 93.88 107 PRO A N 1
ATOM 792 C CA . PRO A 1 107 ? -17.562 10.989 5.790 1.00 93.88 107 PRO A CA 1
ATOM 793 C C . PRO A 1 107 ? -17.208 12.312 5.094 1.00 93.88 107 PRO A C 1
ATOM 795 O O . PRO A 1 107 ? -17.889 12.699 4.152 1.00 93.88 107 PRO A O 1
ATOM 798 N N . GLY A 1 108 ? -16.136 12.983 5.531 1.00 89.12 108 GLY A N 1
ATOM 799 C CA . GLY A 1 108 ? -15.643 14.239 4.960 1.00 89.12 108 GLY A CA 1
ATOM 800 C C . GLY A 1 108 ? -14.415 14.099 4.058 1.00 89.12 108 GLY A C 1
ATOM 801 O O . GLY A 1 108 ? -13.743 15.102 3.837 1.00 89.12 108 GLY A O 1
ATOM 802 N N . ALA A 1 109 ? -14.080 12.889 3.589 1.00 89.00 109 ALA A N 1
ATOM 803 C CA . ALA A 1 109 ? -12.853 12.644 2.827 1.00 89.00 109 ALA A CA 1
ATOM 804 C C . ALA A 1 109 ? -12.652 13.632 1.654 1.00 89.00 109 ALA A C 1
ATOM 806 O O . ALA A 1 109 ? -13.589 13.968 0.922 1.00 89.00 109 ALA A O 1
ATOM 807 N N . ARG A 1 110 ? -11.402 14.070 1.479 1.00 88.62 110 ARG A N 1
ATOM 808 C CA . ARG A 1 110 ? -10.910 14.989 0.445 1.00 88.62 110 ARG A CA 1
ATOM 809 C C . ARG A 1 110 ? -9.674 14.411 -0.259 1.00 88.62 110 ARG A C 1
ATOM 811 O O . ARG A 1 110 ? -9.179 13.351 0.108 1.00 88.62 110 ARG A O 1
ATOM 818 N N . GLY A 1 111 ? -9.142 15.115 -1.260 1.00 80.06 111 GLY A N 1
ATOM 819 C CA . GLY A 1 111 ? -8.085 14.645 -2.181 1.00 80.06 111 GLY A CA 1
ATOM 820 C C . GLY A 1 111 ? -6.723 14.199 -1.604 1.00 80.06 111 GLY A C 1
ATOM 821 O O . GLY A 1 111 ? -5.795 14.032 -2.379 1.00 80.06 111 GLY A O 1
ATOM 822 N N . GLY A 1 112 ? -6.584 13.993 -0.293 1.00 85.44 112 GLY A N 1
ATOM 823 C CA . GLY A 1 112 ? -5.408 13.394 0.359 1.00 85.44 112 GLY A CA 1
ATOM 824 C C . GLY A 1 112 ? -5.756 12.441 1.513 1.00 85.44 112 GLY A C 1
ATOM 825 O O . GLY A 1 112 ? -4.880 12.043 2.274 1.00 85.44 112 GLY A O 1
ATOM 826 N N . SER A 1 113 ? -7.035 12.099 1.676 1.00 91.25 113 SER A N 1
ATOM 827 C CA . SER A 1 113 ? -7.559 11.308 2.792 1.00 91.25 113 SER A CA 1
ATOM 828 C C . SER A 1 113 ? -7.179 9.833 2.696 1.00 91.25 113 SER A C 1
ATOM 830 O O . SER A 1 113 ? -7.472 9.199 1.677 1.00 91.25 113 SER A O 1
ATOM 832 N N . LYS A 1 114 ? -6.594 9.281 3.772 1.00 92.75 114 LYS A N 1
ATOM 833 C CA . LYS A 1 114 ? -6.097 7.897 3.840 1.00 92.75 114 LYS A CA 1
ATOM 834 C C . LYS A 1 114 ? -6.355 7.237 5.193 1.00 92.75 114 LYS A C 1
ATOM 836 O O . LYS A 1 114 ? -5.914 7.731 6.222 1.00 92.75 114 LYS A O 1
ATOM 841 N N . ALA A 1 115 ? -6.996 6.078 5.234 1.00 96.31 115 ALA A N 1
ATOM 842 C CA . ALA A 1 115 ? -7.249 5.414 6.511 1.00 96.31 115 ALA A CA 1
ATOM 843 C C . ALA A 1 115 ? -5.961 4.854 7.140 1.00 96.31 115 ALA A C 1
ATOM 845 O O . ALA A 1 115 ? -5.782 4.945 8.355 1.00 96.31 115 ALA A O 1
ATOM 846 N N . ILE A 1 116 ? -5.049 4.316 6.327 1.00 97.75 116 ILE A N 1
ATOM 847 C CA . ILE A 1 116 ? -3.781 3.739 6.783 1.00 97.75 116 ILE A CA 1
ATOM 848 C C . ILE A 1 116 ? -2.621 4.270 5.934 1.00 97.75 116 ILE A C 1
ATOM 850 O O . ILE A 1 116 ? -2.723 4.372 4.713 1.00 97.75 116 ILE A O 1
ATOM 854 N N . SER A 1 117 ? -1.492 4.588 6.566 1.00 96.88 117 SER A N 1
ATOM 855 C CA . SER A 1 117 ? -0.238 4.907 5.876 1.00 96.88 117 SER A CA 1
ATOM 856 C C . SER A 1 117 ? 0.924 4.105 6.452 1.00 96.88 117 SER A C 1
ATOM 858 O O . SER A 1 117 ? 1.112 4.067 7.667 1.00 96.88 117 SER A O 1
ATOM 860 N N . ILE A 1 118 ? 1.720 3.473 5.590 1.00 97.56 118 ILE A N 1
ATOM 861 C CA . ILE A 1 118 ? 2.866 2.650 5.998 1.00 97.56 118 ILE A CA 1
ATOM 862 C C . ILE A 1 118 ? 4.142 3.234 5.403 1.00 97.56 118 ILE A C 1
ATOM 864 O O . ILE A 1 118 ? 4.332 3.249 4.188 1.00 97.56 118 ILE A O 1
ATOM 868 N N . LEU A 1 119 ? 5.038 3.687 6.273 1.00 96.00 119 LEU A N 1
ATOM 869 C CA . LEU A 1 119 ? 6.333 4.238 5.905 1.00 96.00 119 LEU A CA 1
ATOM 870 C C . LEU A 1 119 ? 7.414 3.261 6.349 1.00 96.00 119 LEU A C 1
ATOM 872 O O . LEU A 1 119 ? 7.631 3.076 7.546 1.00 96.00 119 LEU A O 1
ATOM 876 N N . GLY A 1 120 ? 8.106 2.641 5.394 1.00 95.62 120 GLY A N 1
ATOM 877 C CA . GLY A 1 120 ? 9.176 1.701 5.731 1.00 95.62 120 GLY A CA 1
ATOM 878 C C . GLY A 1 120 ? 10.429 2.373 6.309 1.00 95.62 120 GLY A C 1
ATOM 879 O O . GLY A 1 120 ? 11.154 1.746 7.076 1.00 95.62 120 GLY A O 1
ATOM 880 N N . THR A 1 121 ? 10.689 3.635 5.960 1.00 94.38 121 THR A N 1
ATOM 881 C CA . THR A 1 121 ? 11.847 4.432 6.403 1.00 94.38 121 THR A CA 1
ATOM 882 C C . THR A 1 121 ? 11.684 5.883 5.933 1.00 94.38 121 THR A C 1
ATOM 884 O O . THR A 1 121 ? 10.746 6.182 5.185 1.00 94.38 121 THR A O 1
ATOM 887 N N . GLY A 1 122 ? 12.577 6.782 6.359 1.00 90.88 122 GLY A N 1
ATOM 888 C CA . GLY A 1 122 ? 12.592 8.179 5.919 1.00 90.88 122 GLY A CA 1
ATOM 889 C C . GLY A 1 122 ? 12.937 8.360 4.427 1.00 90.88 122 GLY A C 1
ATOM 890 O O . GLY A 1 122 ? 13.418 7.432 3.779 1.00 90.88 122 GLY A O 1
ATOM 891 N N . PRO A 1 123 ? 12.749 9.563 3.847 1.00 86.06 123 PRO A N 1
ATOM 892 C CA . PRO A 1 123 ? 12.925 9.800 2.410 1.00 86.06 123 PRO A CA 1
ATOM 893 C C . PRO A 1 123 ? 14.264 9.309 1.848 1.00 86.06 123 PRO A C 1
ATOM 895 O O . PRO A 1 123 ? 14.339 8.562 0.879 1.00 86.06 123 PRO A O 1
ATOM 898 N N . LYS A 1 124 ? 15.356 9.688 2.509 1.00 82.25 124 LYS A N 1
ATOM 899 C CA . LYS A 1 124 ? 16.721 9.441 2.027 1.00 82.25 124 LYS A CA 1
ATOM 900 C C . LYS A 1 124 ? 17.326 8.156 2.586 1.00 82.25 124 LYS A C 1
ATOM 902 O O . LYS A 1 124 ? 18.536 7.965 2.513 1.00 82.25 124 LYS A O 1
ATOM 907 N N . GLU A 1 125 ? 16.498 7.296 3.163 1.00 89.06 125 GLU A N 1
ATOM 908 C CA . GLU A 1 125 ? 16.924 6.055 3.787 1.00 89.06 125 GLU A CA 1
ATOM 909 C C . GLU A 1 125 ? 16.461 4.858 2.960 1.00 89.06 125 GLU A C 1
ATOM 911 O O . GLU A 1 125 ? 15.410 4.862 2.316 1.00 89.06 125 GLU A O 1
ATOM 916 N N . HIS A 1 126 ? 17.307 3.833 2.893 1.00 91.56 126 HIS A N 1
ATOM 917 C CA . HIS A 1 126 ? 17.116 2.696 1.981 1.00 91.56 126 HIS A CA 1
ATOM 918 C C . HIS A 1 126 ? 17.312 1.356 2.682 1.00 91.56 126 HIS A C 1
ATOM 920 O O . HIS A 1 126 ? 17.306 0.317 2.026 1.00 91.56 126 HIS A O 1
ATOM 926 N N . GLN A 1 127 ? 17.482 1.365 4.008 1.00 91.88 127 GLN A N 1
ATOM 927 C CA . GLN A 1 127 ? 17.696 0.156 4.804 1.00 91.88 127 GLN A CA 1
ATOM 928 C C . GLN A 1 127 ? 16.636 -0.929 4.558 1.00 91.88 127 GLN A C 1
ATOM 930 O O . GLN A 1 127 ? 17.030 -2.091 4.440 1.00 91.88 127 GLN A O 1
ATOM 935 N N . PRO A 1 128 ? 15.336 -0.615 4.362 1.00 94.69 128 PRO A N 1
ATOM 936 C CA . PRO A 1 128 ? 14.330 -1.630 4.048 1.00 94.69 128 PRO A CA 1
ATOM 937 C C . PRO A 1 128 ? 14.629 -2.489 2.815 1.00 94.69 128 PRO A C 1
ATOM 939 O O . PRO A 1 128 ? 14.203 -3.637 2.760 1.00 94.69 128 PRO A O 1
ATOM 942 N N . PHE A 1 129 ? 1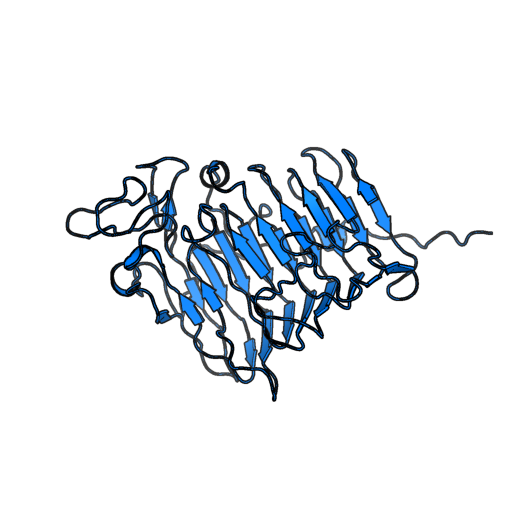5.411 -1.983 1.861 1.00 95.00 129 PHE A N 1
ATOM 943 C CA . PHE A 1 129 ? 15.801 -2.693 0.639 1.00 95.00 129 PHE A CA 1
ATOM 944 C C . PHE A 1 129 ? 17.001 -3.639 0.825 1.00 95.00 129 PHE A C 1
ATOM 946 O O . PHE A 1 129 ? 17.516 -4.209 -0.135 1.00 95.00 129 PHE A O 1
ATOM 953 N N . THR A 1 130 ? 17.466 -3.819 2.064 1.00 93.94 130 THR A N 1
ATOM 954 C CA . THR A 1 130 ? 18.367 -4.922 2.447 1.00 93.94 130 THR A CA 1
ATOM 955 C C . THR A 1 130 ? 17.612 -6.216 2.758 1.00 93.94 130 THR A C 1
ATOM 957 O O . THR A 1 130 ? 18.229 -7.279 2.846 1.00 93.94 130 THR A O 1
ATOM 960 N N . ARG A 1 131 ? 16.291 -6.131 2.956 1.00 93.44 131 ARG A N 1
ATOM 961 C CA . ARG A 1 131 ? 15.458 -7.240 3.423 1.00 93.44 131 ARG A CA 1
ATOM 962 C C . ARG A 1 131 ? 15.226 -8.257 2.303 1.00 93.44 131 ARG A C 1
ATOM 964 O O . ARG A 1 131 ? 15.216 -7.893 1.127 1.00 93.44 131 ARG A O 1
ATOM 971 N N . PRO A 1 132 ? 15.027 -9.541 2.637 1.00 94.50 132 PRO A N 1
ATOM 972 C CA . PRO A 1 132 ? 14.654 -10.531 1.640 1.00 94.50 132 PRO A CA 1
ATOM 973 C C . PRO A 1 132 ? 13.249 -10.257 1.077 1.00 94.50 132 PRO A C 1
ATOM 975 O O . PRO A 1 132 ? 12.368 -9.723 1.756 1.00 94.50 132 PRO A O 1
ATOM 978 N N . PHE A 1 133 ? 13.024 -10.676 -0.170 1.00 95.75 133 PHE A N 1
ATOM 979 C CA . PHE A 1 133 ? 11.689 -10.728 -0.762 1.00 95.75 133 PHE A CA 1
ATOM 980 C C . PHE A 1 133 ? 11.011 -12.052 -0.390 1.00 95.75 133 PHE A C 1
ATOM 982 O O . PHE A 1 133 ? 11.336 -13.105 -0.939 1.00 95.75 133 PHE A O 1
ATOM 989 N N . GLU A 1 134 ? 10.088 -11.993 0.569 1.00 95.81 134 GLU A N 1
ATOM 990 C CA . GLU A 1 134 ? 9.538 -13.160 1.272 1.00 95.81 134 GLU A CA 1
ATOM 991 C C . GLU A 1 134 ? 8.005 -13.096 1.413 1.00 95.81 134 GLU A C 1
ATOM 993 O O . GLU A 1 134 ? 7.471 -13.055 2.521 1.00 95.81 134 GLU A O 1
ATOM 998 N N . LEU A 1 135 ? 7.283 -13.072 0.285 1.00 98.38 135 LEU A N 1
ATOM 999 C CA . LEU A 1 135 ? 5.812 -13.153 0.290 1.00 98.38 135 LEU A CA 1
ATOM 1000 C C . LEU A 1 135 ? 5.329 -14.411 1.031 1.00 98.38 135 LEU A C 1
ATOM 1002 O O . LEU A 1 135 ? 5.967 -15.462 0.953 1.00 98.38 135 LEU A O 1
ATOM 1006 N N . GLY A 1 136 ? 4.189 -14.310 1.711 1.00 98.31 136 GLY A N 1
ATOM 1007 C CA . GLY A 1 136 ? 3.614 -15.396 2.500 1.00 98.31 136 GLY A CA 1
ATOM 1008 C C . GLY A 1 136 ? 4.283 -15.601 3.861 1.00 98.31 136 GLY A C 1
ATOM 1009 O O . GLY A 1 136 ? 4.135 -16.667 4.455 1.00 98.31 136 GLY A O 1
ATOM 1010 N N . SER A 1 137 ? 5.031 -14.615 4.367 1.00 97.50 137 SER A N 1
ATOM 1011 C CA . SER A 1 137 ? 5.725 -14.678 5.662 1.00 97.50 137 SER A CA 1
ATOM 1012 C C . SER A 1 137 ? 5.074 -13.795 6.730 1.00 97.50 137 SER A C 1
ATOM 1014 O O . SER A 1 137 ? 4.246 -12.938 6.443 1.00 97.50 137 SER A O 1
ATOM 1016 N N . SER A 1 138 ? 5.500 -13.946 7.986 1.00 95.81 138 SER A N 1
ATOM 1017 C CA . SER A 1 138 ? 5.018 -13.151 9.125 1.00 95.81 138 SER A CA 1
ATOM 1018 C C . SER A 1 138 ? 5.635 -11.745 9.222 1.00 95.81 138 SER A C 1
ATOM 1020 O O . SER A 1 138 ? 5.535 -11.112 10.273 1.00 95.81 138 SER A O 1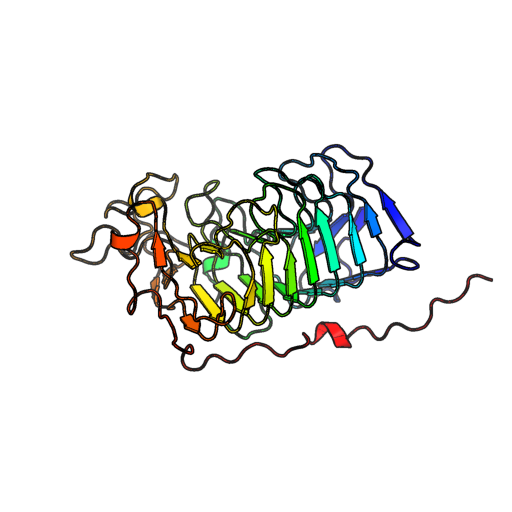
ATOM 1022 N N . ARG A 1 139 ? 6.365 -11.282 8.198 1.00 95.69 139 ARG A N 1
ATOM 1023 C CA . ARG A 1 139 ? 7.236 -10.085 8.247 1.00 95.69 139 ARG A CA 1
ATOM 1024 C C . ARG A 1 139 ? 6.605 -8.836 7.615 1.00 95.69 139 ARG A C 1
ATOM 1026 O O . ARG A 1 139 ? 7.307 -7.911 7.200 1.00 95.69 139 ARG A O 1
ATOM 1033 N N . PHE A 1 140 ? 5.277 -8.824 7.546 1.00 98.06 140 PHE A N 1
ATOM 1034 C CA . PHE A 1 140 ? 4.464 -7.788 6.916 1.00 98.06 140 PHE A CA 1
ATOM 1035 C C . PHE A 1 140 ? 3.565 -7.097 7.941 1.00 98.06 140 PHE A C 1
ATOM 1037 O O . PHE A 1 140 ? 3.224 -7.663 8.980 1.00 98.06 140 PHE A O 1
ATOM 1044 N N . ILE A 1 141 ? 3.136 -5.880 7.624 1.00 98.56 141 ILE A N 1
ATOM 1045 C CA . ILE A 1 141 ? 1.961 -5.296 8.268 1.00 98.56 141 ILE A CA 1
ATOM 1046 C C . ILE A 1 141 ? 0.722 -5.974 7.684 1.00 98.56 141 ILE A C 1
ATOM 1048 O O . ILE A 1 141 ? 0.477 -5.860 6.485 1.00 98.56 141 ILE A O 1
ATOM 1052 N N . PHE A 1 142 ? -0.053 -6.666 8.512 1.00 98.88 142 PHE A N 1
ATOM 1053 C CA . PHE A 1 142 ? -1.304 -7.297 8.101 1.00 98.88 142 PHE A CA 1
ATOM 1054 C C . PHE A 1 142 ? -2.484 -6.376 8.386 1.00 98.88 142 PHE A C 1
ATOM 1056 O O . PHE A 1 142 ? -2.619 -5.864 9.495 1.00 98.88 142 PHE A O 1
ATOM 1063 N N . ILE A 1 143 ? -3.346 -6.203 7.390 1.00 98.94 143 ILE A N 1
ATOM 1064 C CA . ILE A 1 143 ? -4.628 -5.516 7.490 1.00 98.94 143 ILE A CA 1
ATOM 1065 C C . ILE A 1 143 ? -5.690 -6.505 7.023 1.00 98.94 143 ILE A C 1
ATOM 1067 O O . ILE A 1 143 ? -5.748 -6.827 5.830 1.00 98.94 143 ILE A O 1
ATOM 1071 N N . GLU A 1 144 ? -6.493 -7.014 7.955 1.00 98.75 144 GLU A N 1
ATOM 1072 C CA . GLU A 1 144 ? -7.523 -8.006 7.647 1.00 98.75 144 GLU A CA 1
ATOM 1073 C C . GLU A 1 144 ? -8.849 -7.767 8.350 1.00 98.75 144 GLU A C 1
ATOM 1075 O O . GLU A 1 144 ? -8.890 -7.134 9.393 1.00 98.75 144 GLU A O 1
ATOM 1080 N N . ASP A 1 145 ? -9.951 -8.249 7.781 1.00 98.75 145 ASP A N 1
ATOM 1081 C CA . ASP A 1 145 ? -11.286 -8.149 8.389 1.00 98.75 145 ASP A CA 1
ATOM 1082 C C . ASP A 1 145 ? -11.693 -6.704 8.778 1.00 98.75 145 ASP A C 1
ATOM 1084 O O . ASP A 1 145 ? -12.526 -6.490 9.659 1.00 98.75 145 ASP A O 1
ATOM 1088 N N . CYS A 1 146 ? -11.095 -5.684 8.152 1.00 98.94 146 CYS A N 1
ATOM 1089 C CA . CYS A 1 146 ? -11.402 -4.276 8.392 1.00 98.94 146 CYS A CA 1
ATOM 1090 C C . CYS A 1 146 ? -12.475 -3.769 7.423 1.00 98.94 146 CYS A C 1
ATOM 1092 O O . CYS A 1 146 ? -12.642 -4.276 6.310 1.00 98.94 146 CYS A O 1
ATOM 1094 N N . THR A 1 147 ? -13.180 -2.716 7.838 1.00 98.88 147 THR A N 1
ATOM 1095 C CA . THR A 1 147 ? -14.152 -2.010 6.995 1.00 98.88 147 THR A CA 1
ATOM 1096 C C . THR A 1 147 ? -13.733 -0.557 6.802 1.00 98.88 147 THR A C 1
ATOM 1098 O O . THR A 1 147 ? -13.482 0.154 7.772 1.00 98.88 147 THR A O 1
ATOM 1101 N N . PHE A 1 148 ? -13.703 -0.092 5.556 1.00 98.50 148 PHE A N 1
ATOM 1102 C CA . PHE A 1 148 ? -13.336 1.275 5.187 1.00 98.50 148 PHE A CA 1
ATOM 1103 C C . PHE A 1 148 ? -14.517 1.961 4.505 1.00 98.50 148 PHE A C 1
ATOM 1105 O O . PHE A 1 148 ? -15.028 1.448 3.513 1.00 98.50 148 PHE A O 1
ATOM 1112 N N . ASN A 1 149 ? -14.949 3.117 5.010 1.00 96.81 149 ASN A N 1
ATOM 1113 C CA . ASN A 1 149 ? -16.118 3.835 4.502 1.00 96.81 149 ASN A CA 1
ATOM 1114 C C . ASN A 1 149 ? -15.772 5.281 4.152 1.00 96.81 149 ASN A C 1
ATOM 1116 O O . ASN A 1 149 ? -15.532 6.092 5.045 1.00 96.81 149 ASN A O 1
ATOM 1120 N N . TYR A 1 150 ? -15.797 5.611 2.861 1.00 94.69 150 TYR A N 1
ATOM 1121 C CA . TYR A 1 150 ? -15.479 6.949 2.367 1.00 94.69 150 TYR A CA 1
ATOM 1122 C C . TYR A 1 150 ? -16.716 7.683 1.841 1.00 94.69 150 TYR A C 1
ATOM 1124 O O . TYR A 1 150 ? -17.522 7.128 1.087 1.00 94.69 150 TYR A O 1
ATOM 1132 N N . GLY A 1 151 ? -16.847 8.951 2.242 1.00 92.25 151 GLY A N 1
ATOM 1133 C CA . GLY A 1 151 ? -17.928 9.852 1.826 1.00 92.25 151 GLY A CA 1
ATOM 1134 C C . GLY A 1 151 ? -17.554 10.857 0.730 1.00 92.25 151 GLY A C 1
ATOM 1135 O O . GLY A 1 151 ? -18.428 11.573 0.251 1.00 92.25 151 GLY A O 1
ATOM 1136 N N . GLY A 1 152 ? -16.285 10.921 0.312 1.00 85.94 152 GLY A N 1
ATOM 1137 C CA . GLY A 1 152 ? -15.794 11.927 -0.635 1.00 85.94 152 GLY A CA 1
ATOM 1138 C C . GLY A 1 152 ? -14.550 11.494 -1.413 1.00 85.94 152 GLY A C 1
ATOM 1139 O O . GLY A 1 152 ? -14.178 10.317 -1.407 1.00 85.94 152 GLY A O 1
ATOM 1140 N N . GLN A 1 153 ? -13.920 12.451 -2.107 1.00 84.19 153 GLN A N 1
ATOM 1141 C CA . GLN A 1 153 ? -12.642 12.224 -2.798 1.00 84.19 153 GLN A CA 1
ATOM 1142 C C . GLN A 1 153 ? -11.590 11.722 -1.809 1.00 84.19 153 GLN A C 1
ATOM 1144 O O . GLN A 1 153 ? -11.651 12.046 -0.631 1.00 84.19 153 GLN A O 1
ATOM 1149 N N . ASN A 1 154 ? -10.647 10.910 -2.266 1.00 90.31 154 ASN A N 1
ATOM 1150 C CA . ASN A 1 154 ? -9.673 10.278 -1.387 1.00 90.31 154 ASN A CA 1
ATOM 1151 C C . ASN A 1 154 ? -8.435 9.829 -2.156 1.00 90.31 154 ASN A C 1
ATOM 1153 O O . ASN A 1 154 ? -8.392 9.942 -3.379 1.00 90.31 154 ASN A O 1
ATOM 1157 N N . ASP A 1 155 ? -7.448 9.347 -1.406 1.00 88.81 155 ASP A N 1
ATOM 1158 C CA . ASP A 1 155 ? -6.139 8.927 -1.905 1.00 88.81 155 ASP A CA 1
ATOM 1159 C C . ASP A 1 155 ? -5.797 7.504 -1.398 1.00 88.81 155 ASP A C 1
ATOM 1161 O O . ASP A 1 155 ? -4.655 7.194 -1.048 1.00 88.81 155 ASP A O 1
ATOM 1165 N N . GLY A 1 156 ? -6.843 6.668 -1.303 1.00 92.69 156 GLY A N 1
ATOM 1166 C CA . GLY A 1 156 ? -6.797 5.252 -0.924 1.00 92.69 156 GLY A CA 1
ATOM 1167 C C . GLY A 1 156 ? -7.117 4.945 0.545 1.00 92.69 156 GLY A C 1
ATOM 1168 O O . GLY A 1 156 ? -6.848 5.731 1.450 1.00 92.69 156 GLY A O 1
ATOM 1169 N N . ALA A 1 157 ? -7.658 3.751 0.804 1.00 96.62 157 ALA A N 1
ATOM 1170 C CA . ALA A 1 157 ? -7.769 3.146 2.137 1.00 96.62 157 ALA A CA 1
ATOM 1171 C C . ALA A 1 157 ? -6.392 2.899 2.768 1.00 96.62 157 ALA A C 1
ATOM 1173 O O . ALA A 1 157 ? -6.230 2.958 3.987 1.00 96.62 157 ALA A O 1
ATOM 1174 N N . LEU A 1 158 ? -5.399 2.628 1.928 1.00 97.19 158 LEU A N 1
ATOM 1175 C CA . LEU A 1 158 ? -4.015 2.437 2.315 1.00 97.19 158 LEU A CA 1
ATOM 1176 C C . LEU A 1 158 ? -3.128 3.207 1.349 1.00 97.19 158 LEU A C 1
ATOM 1178 O O . LEU A 1 158 ? -3.411 3.240 0.153 1.00 97.19 158 LEU A O 1
ATOM 1182 N N . ASP A 1 159 ? -2.059 3.768 1.903 1.00 94.62 159 ASP A N 1
ATOM 1183 C CA . ASP A 1 159 ? -0.915 4.297 1.175 1.00 94.62 159 ASP A CA 1
ATOM 1184 C C . ASP A 1 159 ? 0.395 3.811 1.784 1.00 94.62 159 ASP A C 1
ATOM 1186 O O . ASP A 1 159 ? 0.484 3.542 2.986 1.00 94.62 159 ASP A O 1
ATOM 1190 N N . ALA A 1 160 ? 1.419 3.678 0.951 1.00 96.75 160 ALA A N 1
ATOM 1191 C CA . ALA A 1 160 ? 2.690 3.120 1.364 1.00 96.75 160 ALA A CA 1
ATOM 1192 C C . ALA A 1 160 ? 3.866 3.638 0.531 1.00 96.75 160 ALA A C 1
ATOM 1194 O O . ALA A 1 160 ? 3.731 3.936 -0.655 1.00 96.75 160 ALA A O 1
ATOM 1195 N N . TYR A 1 161 ? 5.031 3.750 1.172 1.00 95.44 161 TYR A N 1
ATOM 1196 C CA . TYR A 1 161 ? 6.296 4.151 0.547 1.00 95.44 161 TYR A CA 1
ATOM 1197 C C . TYR A 1 161 ? 7.487 3.875 1.478 1.00 95.44 161 TYR A C 1
ATOM 1199 O O . TYR A 1 161 ? 7.331 3.375 2.596 1.00 95.44 161 TYR A O 1
ATOM 1207 N N . GLY A 1 162 ? 8.707 4.155 1.016 1.00 96.12 162 GLY A N 1
ATOM 1208 C CA . GLY A 1 162 ? 9.925 4.010 1.815 1.00 96.12 162 GLY A CA 1
ATOM 1209 C C . GLY A 1 162 ? 10.283 2.552 2.112 1.00 96.12 162 GLY A C 1
ATOM 1210 O O . GLY A 1 162 ? 10.752 2.239 3.196 1.00 96.12 162 GLY A O 1
ATOM 1211 N N . GLY A 1 163 ? 10.019 1.626 1.195 1.00 96.25 163 GLY A N 1
ATOM 1212 C CA . GLY A 1 163 ? 10.284 0.198 1.379 1.00 96.25 163 GLY A CA 1
ATOM 1213 C C . GLY A 1 163 ? 9.307 -0.501 2.327 1.00 96.25 163 GLY A C 1
ATOM 1214 O O . GLY A 1 163 ? 9.643 -1.512 2.946 1.00 96.25 163 GLY A O 1
ATOM 1215 N N . ALA A 1 164 ? 8.095 0.044 2.449 1.00 97.12 164 ALA A N 1
ATOM 1216 C CA . ALA A 1 164 ? 6.992 -0.586 3.159 1.00 97.12 164 ALA A CA 1
ATOM 1217 C C . ALA A 1 164 ? 6.710 -2.010 2.646 1.00 97.12 164 ALA A C 1
ATOM 1219 O O . ALA A 1 164 ? 6.910 -2.318 1.465 1.00 97.12 164 ALA A O 1
ATOM 1220 N N . ARG A 1 165 ? 6.215 -2.867 3.549 1.00 97.06 165 ARG A N 1
ATOM 1221 C CA . ARG A 1 165 ? 5.731 -4.217 3.237 1.00 97.06 165 ARG A CA 1
ATOM 1222 C C . ARG A 1 165 ? 4.392 -4.472 3.916 1.00 97.06 165 ARG A C 1
ATOM 1224 O O . ARG A 1 165 ? 4.313 -4.377 5.141 1.00 97.06 165 ARG A O 1
ATOM 1231 N N . TYR A 1 166 ? 3.357 -4.808 3.149 1.00 98.69 166 TYR A N 1
ATOM 1232 C CA . TYR A 1 166 ? 2.015 -5.010 3.705 1.00 98.69 166 TYR A CA 1
ATOM 1233 C C . TYR A 1 166 ? 1.223 -6.146 3.050 1.00 98.69 166 TYR A C 1
ATOM 1235 O O . TYR A 1 166 ? 1.430 -6.482 1.886 1.00 98.69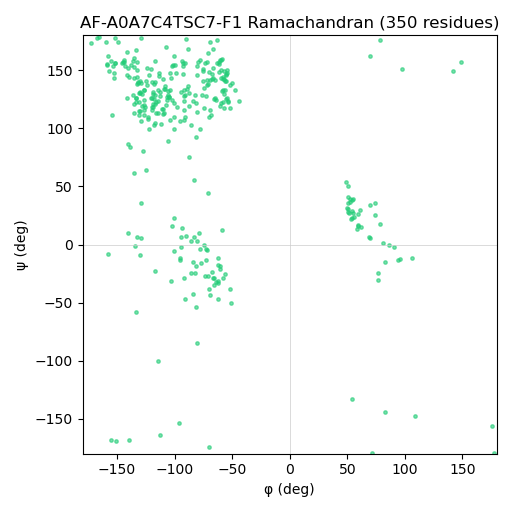 166 TYR A O 1
ATOM 1243 N N . VAL A 1 167 ? 0.296 -6.716 3.817 1.00 98.94 167 VAL A N 1
ATOM 1244 C CA . VAL A 1 167 ? -0.730 -7.655 3.360 1.00 98.94 167 VAL A CA 1
ATOM 1245 C C . VAL A 1 167 ? -2.088 -7.028 3.643 1.00 98.94 167 VAL A C 1
ATOM 1247 O O . VAL A 1 167 ? -2.402 -6.734 4.793 1.00 98.94 167 VAL A O 1
ATOM 1250 N N . PHE A 1 168 ? -2.896 -6.830 2.608 1.00 98.94 168 PHE A N 1
ATOM 1251 C CA . PHE A 1 168 ? -4.242 -6.275 2.703 1.00 98.94 168 PHE A CA 1
ATOM 1252 C C . PHE A 1 168 ? -5.240 -7.334 2.231 1.00 98.94 168 PHE A C 1
ATOM 1254 O O . PHE A 1 168 ? -5.327 -7.611 1.032 1.00 98.94 168 PHE A O 1
ATOM 1261 N N . ARG A 1 169 ? -5.958 -7.975 3.158 1.00 98.88 169 ARG A N 1
ATOM 1262 C CA . ARG A 1 169 ? -6.787 -9.147 2.841 1.00 98.88 169 ARG A CA 1
ATOM 1263 C C . ARG A 1 169 ? -8.122 -9.204 3.559 1.00 98.88 169 ARG A C 1
ATOM 1265 O O . ARG A 1 169 ? -8.218 -8.735 4.675 1.00 98.88 169 ARG A O 1
ATOM 1272 N N . HIS A 1 170 ? -9.135 -9.841 2.977 1.00 98.88 170 HIS A N 1
ATOM 1273 C CA . HIS A 1 170 ? -10.430 -10.056 3.651 1.00 98.88 170 HIS A CA 1
ATOM 1274 C C . HIS A 1 170 ? -11.120 -8.769 4.156 1.00 98.88 170 HIS A C 1
ATOM 1276 O O . HIS A 1 170 ? -11.948 -8.817 5.060 1.00 98.88 170 HIS A O 1
ATOM 1282 N N . ASN A 1 171 ? -10.807 -7.608 3.573 1.00 98.94 171 ASN A N 1
ATOM 1283 C CA . ASN A 1 171 ? -11.397 -6.329 3.963 1.00 98.94 171 ASN A CA 1
ATOM 1284 C C . ASN A 1 171 ? -12.625 -5.981 3.112 1.00 98.94 171 ASN A C 1
ATOM 1286 O O . ASN A 1 171 ? -12.754 -6.421 1.965 1.00 98.94 171 ASN A O 1
ATOM 1290 N N . VAL A 1 172 ? -13.485 -5.118 3.654 1.00 98.81 172 VAL A N 1
ATOM 1291 C CA . VAL A 1 172 ? -14.571 -4.456 2.918 1.00 98.81 172 VAL A CA 1
ATOM 1292 C C . VAL A 1 172 ? -14.214 -2.985 2.729 1.00 98.81 172 VAL A C 1
ATOM 1294 O O . VAL A 1 172 ? -14.017 -2.250 3.694 1.00 98.81 172 VAL A O 1
ATOM 1297 N N . VAL A 1 173 ? -14.125 -2.541 1.480 1.00 98.38 173 VAL A N 1
ATOM 1298 C CA . VAL A 1 173 ? -13.629 -1.214 1.112 1.00 98.38 173 VAL A CA 1
ATOM 1299 C C . VAL A 1 173 ? -14.682 -0.479 0.293 1.00 98.38 173 VAL A C 1
ATOM 1301 O O . VAL A 1 173 ? -14.931 -0.823 -0.859 1.00 98.38 173 VAL A O 1
ATOM 1304 N N . ASN A 1 174 ? -15.290 0.552 0.874 1.00 96.75 174 ASN A N 1
ATOM 1305 C CA . ASN A 1 174 ? -16.374 1.311 0.262 1.00 96.75 174 ASN A CA 1
ATOM 1306 C C . ASN A 1 174 ? -15.897 2.697 -0.200 1.00 96.75 174 ASN A C 1
ATOM 1308 O O . ASN A 1 174 ? -15.411 3.503 0.596 1.00 96.75 174 ASN A O 1
ATOM 1312 N N . ASN A 1 175 ? -16.112 2.981 -1.486 1.00 94.81 175 ASN A N 1
ATOM 1313 C CA . ASN A 1 175 ? -15.876 4.246 -2.189 1.00 94.81 175 ASN A CA 1
ATOM 1314 C C . ASN A 1 175 ? -14.416 4.732 -2.193 1.00 94.81 175 ASN A C 1
ATOM 1316 O O . ASN A 1 175 ? -14.145 5.930 -2.260 1.00 94.81 175 ASN A O 1
ATOM 1320 N N . THR A 1 176 ? -13.470 3.800 -2.144 1.00 94.38 176 THR A N 1
ATOM 1321 C CA . THR A 1 176 ? -12.030 4.065 -2.254 1.00 94.38 176 THR A CA 1
ATOM 1322 C C . THR A 1 176 ? -11.328 2.848 -2.864 1.00 94.38 176 THR A C 1
ATOM 1324 O O . THR A 1 176 ? -11.978 1.933 -3.376 1.00 94.38 176 THR A O 1
ATOM 1327 N N . ASN A 1 177 ? -10.007 2.833 -2.837 1.00 94.31 177 ASN A N 1
ATOM 1328 C CA . ASN A 1 177 ? -9.151 1.788 -3.363 1.00 94.31 177 ASN A CA 1
ATOM 1329 C C . ASN A 1 177 ? -7.972 1.522 -2.414 1.00 94.31 177 ASN A C 1
ATOM 1331 O O . ASN A 1 177 ? -7.974 1.956 -1.266 1.00 94.31 177 ASN A O 1
ATOM 1335 N N . VAL A 1 178 ? -6.981 0.767 -2.874 1.00 96.12 178 VAL A N 1
ATOM 1336 C CA . VAL A 1 178 ? -5.655 0.712 -2.245 1.00 96.12 178 VAL A CA 1
ATOM 1337 C C . VAL A 1 178 ? -4.662 1.232 -3.271 1.00 96.12 178 VAL A C 1
ATOM 1339 O O . VAL A 1 178 ? -4.647 0.744 -4.401 1.00 96.12 178 VAL A O 1
ATOM 1342 N N . GLU A 1 179 ? -3.832 2.192 -2.894 1.00 92.88 179 GLU A N 1
ATOM 1343 C CA . GLU A 1 179 ? -2.780 2.733 -3.752 1.00 92.88 179 GLU A CA 1
ATOM 1344 C C . GLU A 1 179 ? -1.474 2.818 -2.964 1.00 92.88 179 GLU A C 1
ATOM 1346 O O . GLU A 1 179 ? -1.439 2.606 -1.755 1.00 92.88 179 GLU A O 1
ATOM 1351 N N . HIS A 1 180 ? -0.368 3.048 -3.659 1.00 95.31 180 HIS A N 1
ATOM 1352 C CA . HIS A 1 180 ? 0.896 3.361 -3.011 1.00 95.31 180 HIS A CA 1
ATOM 1353 C C . HIS A 1 180 ? 1.822 4.088 -3.979 1.00 95.31 180 HIS A C 1
ATOM 1355 O O . HIS A 1 180 ? 1.645 4.046 -5.202 1.00 95.31 180 HIS A O 1
ATOM 1361 N N . HIS A 1 181 ? 2.834 4.747 -3.428 1.00 95.50 181 HIS A N 1
ATOM 1362 C CA . HIS A 1 181 ? 3.766 5.549 -4.210 1.00 95.50 181 HIS A CA 1
ATOM 1363 C C . HIS A 1 181 ? 4.947 4.748 -4.739 1.00 95.50 181 HIS A C 1
ATOM 1365 O O . HIS A 1 181 ? 5.175 3.606 -4.345 1.00 95.50 181 HIS A O 1
ATOM 1371 N N . GLY A 1 182 ? 5.694 5.354 -5.659 1.00 95.88 182 GLY A N 1
ATOM 1372 C CA . GLY A 1 182 ? 6.985 4.867 -6.110 1.00 95.88 182 GLY A CA 1
ATOM 1373 C C . GLY A 1 182 ? 8.117 5.786 -5.697 1.00 95.88 182 GLY A C 1
ATOM 1374 O O . GLY A 1 182 ? 7.964 6.647 -4.826 1.00 95.88 182 GLY A O 1
ATOM 1375 N N . ALA A 1 183 ? 9.269 5.597 -6.337 1.00 95.19 183 ALA A N 1
ATOM 1376 C CA . ALA A 1 183 ? 10.426 6.475 -6.205 1.00 95.19 183 ALA A CA 1
ATOM 1377 C C . ALA A 1 183 ? 10.179 7.839 -6.890 1.00 95.19 183 ALA A C 1
ATOM 1379 O O . ALA A 1 183 ? 11.005 8.350 -7.624 1.00 95.19 183 ALA A O 1
ATOM 1380 N N . ASP A 1 184 ? 9.013 8.433 -6.698 1.00 94.19 184 ASP A N 1
ATOM 1381 C CA . ASP A 1 184 ? 8.560 9.682 -7.316 1.00 94.19 184 ASP A CA 1
ATOM 1382 C C . ASP A 1 184 ? 8.008 10.662 -6.271 1.00 94.19 184 ASP A C 1
ATOM 1384 O O . ASP A 1 184 ? 7.792 11.839 -6.561 1.00 94.19 184 ASP A O 1
ATOM 1388 N N . SER A 1 185 ? 7.842 10.195 -5.031 1.00 92.19 185 SER A N 1
ATOM 1389 C CA . SER A 1 185 ? 7.073 10.881 -4.001 1.00 92.19 185 SER A CA 1
ATOM 1390 C C . SER A 1 185 ? 7.923 11.226 -2.789 1.00 92.19 185 SER A C 1
ATOM 1392 O O . SER A 1 185 ? 8.466 10.351 -2.121 1.00 92.19 185 SER A O 1
ATOM 1394 N N . GLY A 1 186 ? 8.051 12.527 -2.504 1.00 86.69 186 GLY A N 1
ATOM 1395 C CA . GLY A 1 186 ? 8.687 13.047 -1.287 1.00 86.69 186 GLY A CA 1
ATOM 1396 C C . GLY A 1 186 ? 10.145 12.629 -1.096 1.00 86.69 186 GLY A C 1
ATOM 1397 O O . GLY A 1 186 ? 10.590 12.544 0.043 1.00 86.69 186 GLY A O 1
ATOM 1398 N N . SER A 1 187 ? 10.863 12.337 -2.186 1.00 92.50 187 SER A N 1
ATOM 1399 C CA . SER A 1 187 ? 12.205 11.745 -2.177 1.00 92.50 187 SER A CA 1
ATOM 1400 C C . SER A 1 187 ? 12.296 10.389 -1.480 1.00 92.50 187 SER A C 1
ATOM 1402 O O . SER A 1 187 ? 13.406 9.999 -1.166 1.00 92.50 187 SER A O 1
ATOM 1404 N N . TYR A 1 188 ? 11.192 9.679 -1.232 1.00 94.44 188 TYR A N 1
ATOM 1405 C CA . TYR A 1 188 ? 11.208 8.310 -0.716 1.00 94.44 188 TYR A CA 1
ATOM 1406 C C . TYR A 1 188 ? 11.525 7.308 -1.825 1.00 94.44 188 TYR A C 1
ATOM 1408 O O . TYR A 1 188 ? 11.315 7.574 -3.009 1.00 94.44 188 TYR A O 1
ATOM 1416 N N . ARG A 1 189 ? 11.996 6.127 -1.424 1.00 95.25 189 ARG A N 1
ATOM 1417 C CA . ARG A 1 189 ? 11.949 4.916 -2.254 1.00 95.25 189 ARG A CA 1
ATOM 1418 C C . ARG A 1 189 ? 10.512 4.393 -2.383 1.00 95.25 189 ARG A C 1
ATOM 1420 O O . ARG A 1 189 ? 9.648 4.763 -1.584 1.00 95.25 189 ARG A O 1
ATOM 1427 N N . GLY A 1 190 ? 10.273 3.502 -3.343 1.00 96.00 190 GLY A N 1
ATOM 1428 C CA . GLY A 1 190 ? 8.969 2.864 -3.546 1.00 96.00 190 GLY A CA 1
ATOM 1429 C C . GLY A 1 190 ? 8.580 1.867 -2.449 1.00 96.00 190 GLY A C 1
ATOM 1430 O O . GLY A 1 190 ? 9.265 1.720 -1.437 1.00 96.00 190 GLY A O 1
ATOM 1431 N N . VAL A 1 191 ? 7.470 1.160 -2.635 1.00 97.31 191 VAL A N 1
ATOM 1432 C CA . VAL A 1 191 ? 7.082 -0.003 -1.825 1.00 97.31 191 VAL A CA 1
ATOM 1433 C C . VAL A 1 191 ? 8.030 -1.165 -2.116 1.00 97.31 191 VAL A C 1
ATOM 1435 O O . VAL A 1 191 ? 8.439 -1.375 -3.252 1.00 97.31 191 VAL A O 1
ATOM 1438 N N . HIS A 1 192 ? 8.389 -1.938 -1.089 1.00 97.25 192 HIS A N 1
ATOM 1439 C CA . HIS A 1 192 ? 9.259 -3.101 -1.270 1.00 97.25 192 HIS A CA 1
ATOM 1440 C C . HIS A 1 192 ? 8.463 -4.316 -1.753 1.00 97.25 192 HIS A C 1
ATOM 1442 O O . HIS A 1 192 ? 8.807 -4.944 -2.754 1.00 97.25 192 HIS A O 1
ATOM 1448 N N . SER A 1 193 ? 7.397 -4.671 -1.030 1.00 97.81 193 SER A N 1
ATOM 1449 C CA . SER A 1 193 ? 6.563 -5.815 -1.394 1.00 97.81 193 SER A CA 1
ATOM 1450 C C . SER A 1 193 ? 5.150 -5.733 -0.836 1.00 97.81 193 SER A C 1
ATOM 1452 O O . SER A 1 193 ? 4.958 -5.217 0.261 1.00 97.81 193 SER A O 1
ATOM 1454 N N . PHE A 1 194 ? 4.168 -6.289 -1.538 1.00 98.75 194 PHE A N 1
ATOM 1455 C CA . PHE A 1 194 ? 2.779 -6.276 -1.077 1.00 98.75 194 PHE A CA 1
ATOM 1456 C C . PHE A 1 194 ? 2.002 -7.542 -1.448 1.00 98.75 194 PHE A C 1
ATOM 1458 O O . PHE A 1 194 ? 2.334 -8.243 -2.400 1.00 98.75 194 PHE A O 1
ATOM 1465 N N . GLU A 1 195 ? 0.937 -7.828 -0.706 1.00 98.88 195 GLU A N 1
ATOM 1466 C CA . GLU A 1 195 ? -0.044 -8.860 -1.053 1.00 98.88 195 GLU A CA 1
ATOM 1467 C C . GLU A 1 195 ? -1.445 -8.280 -0.865 1.00 98.88 195 GLU A C 1
ATOM 1469 O O . GLU A 1 195 ? -1.756 -7.757 0.205 1.00 98.88 195 GLU A O 1
ATOM 1474 N N . ILE A 1 196 ? -2.291 -8.340 -1.892 1.00 98.94 196 ILE A N 1
ATOM 1475 C CA . ILE A 1 196 ? -3.652 -7.790 -1.840 1.00 98.94 196 ILE A CA 1
ATOM 1476 C C . ILE A 1 196 ? -4.626 -8.858 -2.305 1.00 98.94 196 ILE A C 1
ATOM 1478 O O . ILE A 1 196 ? -4.686 -9.151 -3.499 1.00 98.94 196 ILE A O 1
ATOM 1482 N N . TYR A 1 197 ? -5.393 -9.454 -1.394 1.00 98.94 197 TYR A N 1
ATOM 1483 C CA . TYR A 1 197 ? -6.257 -10.561 -1.796 1.00 98.94 197 TYR A CA 1
ATOM 1484 C C . TYR A 1 197 ? -7.527 -10.778 -0.999 1.00 98.94 197 TYR A C 1
ATOM 1486 O O . TYR A 1 197 ? -7.625 -10.427 0.171 1.00 98.94 197 TYR A O 1
ATOM 1494 N N . ALA A 1 198 ? -8.508 -11.415 -1.635 1.00 98.88 198 ALA A N 1
ATOM 1495 C CA . ALA A 1 198 ? -9.783 -11.769 -1.015 1.00 98.88 198 ALA A CA 1
ATOM 1496 C C . ALA A 1 198 ? -10.528 -10.574 -0.383 1.00 98.88 198 ALA A C 1
ATOM 1498 O O . ALA A 1 198 ? -11.293 -10.746 0.565 1.00 98.88 198 ALA A O 1
ATOM 1499 N N . ASN A 1 199 ? -10.314 -9.354 -0.888 1.00 98.94 199 ASN A N 1
ATOM 1500 C CA . ASN A 1 199 ? -11.041 -8.166 -0.442 1.00 98.94 199 ASN A CA 1
ATOM 1501 C C . ASN A 1 199 ? -12.303 -7.944 -1.282 1.00 98.94 199 ASN A C 1
ATOM 1503 O O . ASN A 1 199 ? -12.390 -8.350 -2.443 1.00 98.94 199 ASN A O 1
ATOM 1507 N N . THR A 1 200 ? -13.268 -7.233 -0.705 1.00 98.81 200 THR A N 1
ATOM 1508 C CA . THR A 1 200 ? -14.444 -6.721 -1.410 1.00 98.81 200 THR A CA 1
ATOM 1509 C C . THR A 1 200 ? -14.362 -5.203 -1.505 1.00 98.81 200 THR A C 1
ATOM 1511 O O . THR A 1 200 ? -14.410 -4.510 -0.494 1.00 98.81 200 THR A O 1
ATOM 1514 N N . PHE A 1 201 ? -14.269 -4.690 -2.724 1.00 98.44 201 PHE A N 1
ATOM 1515 C CA . PHE A 1 201 ? -14.246 -3.274 -3.060 1.00 98.44 201 PHE A CA 1
ATOM 1516 C C . PHE A 1 201 ? -15.587 -2.866 -3.673 1.00 98.44 201 PHE A C 1
ATOM 1518 O O . PHE A 1 201 ? -16.054 -3.485 -4.630 1.00 98.44 201 PHE A O 1
ATOM 1525 N N . VAL A 1 202 ? -16.207 -1.806 -3.164 1.00 97.38 202 VAL A N 1
ATOM 1526 C CA . VAL A 1 202 ? -17.504 -1.310 -3.636 1.00 97.38 202 VAL A CA 1
ATOM 1527 C C . VAL A 1 202 ? -17.412 0.190 -3.882 1.00 97.38 202 VAL A C 1
ATOM 1529 O O . VAL A 1 202 ? -17.276 0.962 -2.943 1.00 97.38 202 VAL A O 1
ATOM 1532 N N . CYS A 1 203 ? -17.545 0.628 -5.131 1.00 93.94 203 CYS A N 1
ATOM 1533 C CA . CYS A 1 203 ? -17.715 2.039 -5.481 1.00 93.94 203 CYS A CA 1
ATOM 1534 C C . CYS A 1 203 ? -19.182 2.243 -5.875 1.00 93.94 203 CYS A C 1
ATOM 1536 O O . CYS A 1 203 ? -19.574 2.036 -7.027 1.00 93.94 203 CYS A O 1
ATOM 1538 N N . ALA A 1 204 ? -20.007 2.553 -4.869 1.00 86.12 204 ALA A N 1
ATOM 1539 C CA . ALA A 1 204 ? -21.466 2.578 -4.964 1.00 86.12 204 ALA A CA 1
ATOM 1540 C C . ALA A 1 204 ? -21.992 3.737 -5.835 1.00 86.12 204 ALA A C 1
ATOM 1542 O O . ALA A 1 204 ? -21.245 4.606 -6.280 1.00 86.12 204 ALA A O 1
ATOM 1543 N N . ALA A 1 205 ? -23.306 3.780 -6.079 1.00 71.31 205 ALA A N 1
ATOM 1544 C CA . ALA A 1 205 ? -23.932 4.888 -6.801 1.00 71.31 205 ALA A CA 1
ATOM 1545 C C . ALA A 1 205 ? -23.615 6.239 -6.121 1.00 71.31 205 ALA A C 1
ATOM 1547 O O . ALA A 1 205 ? -23.847 6.405 -4.928 1.00 71.31 205 ALA A O 1
ATOM 1548 N N . GLY A 1 206 ? -23.064 7.191 -6.882 1.00 73.69 206 GLY A N 1
ATOM 1549 C CA . GLY A 1 206 ? -22.581 8.482 -6.367 1.00 73.69 206 GLY A CA 1
ATOM 1550 C C . GLY A 1 206 ? -21.079 8.525 -6.050 1.00 73.69 206 GLY A C 1
ATOM 1551 O O . GLY A 1 206 ? -20.526 9.614 -5.919 1.00 73.69 206 GLY A O 1
ATOM 1552 N N . CYS A 1 207 ? -20.396 7.377 -6.013 1.00 83.88 207 CYS A N 1
ATOM 1553 C CA . CYS A 1 207 ? -18.937 7.308 -5.962 1.00 83.88 207 CYS A CA 1
ATOM 1554 C C . CYS A 1 207 ? -18.336 7.850 -7.273 1.00 83.88 207 CYS A C 1
ATOM 1556 O O . CYS A 1 207 ? -18.677 7.397 -8.375 1.00 83.88 207 CYS A O 1
ATOM 1558 N N . ALA A 1 208 ? -17.438 8.836 -7.161 1.00 81.44 208 ALA A N 1
ATOM 1559 C CA . ALA A 1 208 ? -16.665 9.330 -8.299 1.00 81.44 208 ALA A CA 1
ATOM 1560 C C . ALA A 1 208 ? -15.831 8.181 -8.893 1.00 81.44 208 ALA A C 1
ATOM 1562 O O . ALA A 1 208 ? -15.332 7.376 -8.111 1.00 81.44 208 ALA A O 1
ATOM 1563 N N . PRO A 1 209 ? -15.643 8.098 -10.227 1.00 83.56 209 PRO A N 1
ATOM 1564 C CA . PRO A 1 209 ? -14.902 6.998 -10.837 1.00 83.56 209 PRO A CA 1
ATOM 1565 C C . PRO A 1 209 ? -13.531 6.793 -10.181 1.00 83.56 209 PRO A C 1
ATOM 1567 O O . PRO A 1 209 ? -12.681 7.681 -10.249 1.00 83.56 209 PRO A O 1
ATOM 1570 N N . GLN A 1 210 ? -13.319 5.626 -9.575 1.00 86.25 210 GLN A N 1
ATOM 1571 C CA . GLN A 1 210 ? -12.070 5.271 -8.896 1.00 86.25 210 GLN A CA 1
ATOM 1572 C C . GLN A 1 210 ? -11.255 4.321 -9.768 1.00 86.25 210 GLN A C 1
ATOM 1574 O O . GLN A 1 210 ? -11.818 3.439 -10.416 1.00 86.25 210 GLN A O 1
ATOM 1579 N N . ARG A 1 211 ? -9.925 4.431 -9.773 1.00 91.38 211 ARG A N 1
ATOM 1580 C CA . ARG A 1 211 ? -9.097 3.297 -10.216 1.00 91.38 211 ARG A CA 1
ATOM 1581 C C . ARG A 1 211 ? -9.232 2.174 -9.197 1.00 91.38 211 ARG A C 1
ATOM 1583 O O . ARG A 1 211 ? -9.380 2.453 -8.009 1.00 91.38 211 ARG A O 1
ATOM 1590 N N . LYS A 1 212 ? -9.183 0.917 -9.646 1.00 94.94 212 LYS A N 1
ATOM 1591 C CA . LYS A 1 212 ? -9.123 -0.213 -8.705 1.00 94.94 212 LYS A CA 1
ATOM 1592 C C . LYS A 1 212 ? -7.851 -0.129 -7.890 1.00 94.94 212 LYS A C 1
ATOM 1594 O O . LYS A 1 212 ? -7.919 -0.249 -6.679 1.00 94.94 212 LYS A O 1
ATOM 1599 N N . HIS A 1 213 ? -6.745 0.117 -8.587 1.00 95.75 213 HIS A N 1
ATOM 1600 C CA . HIS A 1 213 ? -5.417 0.358 -8.049 1.00 95.75 213 HIS A CA 1
ATOM 1601 C C . HIS A 1 213 ? -4.620 1.205 -9.043 1.00 95.75 213 HIS A C 1
ATOM 1603 O O . HIS A 1 213 ? -4.879 1.139 -10.248 1.00 95.75 213 HIS A O 1
ATOM 1609 N N . TYR A 1 214 ? -3.651 1.965 -8.539 1.00 94.81 214 TYR A N 1
ATOM 1610 C CA . TYR A 1 214 ? -2.684 2.716 -9.333 1.00 94.81 214 TYR A CA 1
ATOM 1611 C C . TYR A 1 214 ? -1.303 2.599 -8.688 1.00 94.81 214 TYR A C 1
ATOM 1613 O O . TYR A 1 214 ? -0.897 3.428 -7.874 1.00 94.81 214 TYR A O 1
ATOM 1621 N N . PHE A 1 215 ? -0.605 1.509 -8.998 1.00 97.44 215 PHE A N 1
ATOM 1622 C CA . PHE A 1 215 ? 0.655 1.169 -8.343 1.00 97.44 215 PHE A CA 1
ATOM 1623 C C . PHE A 1 215 ? 1.850 1.727 -9.105 1.00 97.44 215 PHE A C 1
ATOM 1625 O O . PHE A 1 215 ? 2.038 1.454 -10.292 1.00 97.44 215 PHE A O 1
ATOM 1632 N N . ARG A 1 216 ? 2.658 2.519 -8.397 1.00 97.06 216 ARG A N 1
ATOM 1633 C CA . ARG A 1 216 ? 3.846 3.194 -8.935 1.00 97.06 216 ARG A CA 1
ATOM 1634 C C . ARG A 1 216 ? 5.153 2.427 -8.692 1.00 97.06 216 ARG A C 1
ATOM 1636 O O . ARG A 1 216 ? 6.180 2.804 -9.249 1.00 97.06 216 ARG A O 1
ATOM 1643 N N . SER A 1 217 ? 5.152 1.392 -7.847 1.00 97.31 217 SER A N 1
ATOM 1644 C CA . SER A 1 217 ? 6.365 0.638 -7.497 1.00 97.31 217 SER A CA 1
ATOM 1645 C C . SER A 1 217 ? 6.089 -0.698 -6.809 1.00 97.31 217 SER A C 1
ATOM 1647 O O . SER A 1 217 ? 4.946 -1.047 -6.530 1.00 97.31 217 SER A O 1
ATOM 1649 N N . GLY A 1 218 ? 7.159 -1.429 -6.504 1.00 96.69 218 GLY A N 1
ATOM 1650 C CA . GLY A 1 218 ? 7.117 -2.628 -5.682 1.00 96.69 218 GLY A CA 1
ATOM 1651 C C . GLY A 1 218 ? 6.628 -3.860 -6.426 1.00 96.69 218 GLY A C 1
ATOM 1652 O O . GLY A 1 218 ? 6.262 -3.828 -7.600 1.00 96.69 218 GLY A O 1
ATOM 1653 N N . SER A 1 219 ? 6.649 -4.997 -5.739 1.00 97.25 219 SER A N 1
ATOM 1654 C CA . SER A 1 219 ? 6.182 -6.248 -6.326 1.00 97.25 219 SER A CA 1
ATOM 1655 C C . SER A 1 219 ? 5.468 -7.144 -5.330 1.00 97.25 219 SER A C 1
ATOM 1657 O O . SER A 1 219 ? 5.630 -7.021 -4.117 1.00 97.25 219 SER A O 1
ATOM 1659 N N . GLY A 1 220 ? 4.652 -8.059 -5.831 1.00 98.31 220 GLY A N 1
ATOM 1660 C CA . GLY A 1 220 ? 3.698 -8.741 -4.993 1.00 98.31 220 GLY A CA 1
ATOM 1661 C C . GLY A 1 220 ? 2.771 -9.678 -5.729 1.00 98.31 220 GLY A C 1
ATOM 1662 O O . GLY A 1 220 ? 3.061 -10.176 -6.820 1.00 98.31 220 GLY A O 1
ATOM 1663 N N . VAL A 1 221 ? 1.629 -9.892 -5.091 1.00 98.88 221 VAL A N 1
ATOM 1664 C CA . VAL A 1 221 ? 0.498 -10.620 -5.654 1.00 98.88 221 VAL A CA 1
ATOM 1665 C C . VAL A 1 221 ? -0.797 -9.847 -5.425 1.00 98.88 221 VAL A C 1
ATOM 1667 O O . VAL A 1 221 ? -0.970 -9.216 -4.377 1.00 98.88 221 VAL A O 1
ATOM 1670 N N . ILE A 1 222 ? -1.709 -9.912 -6.391 1.00 98.88 222 ILE A N 1
ATOM 1671 C CA . ILE A 1 222 ? -3.054 -9.338 -6.298 1.00 98.88 222 ILE A CA 1
ATOM 1672 C C . ILE A 1 222 ? -4.045 -10.413 -6.731 1.00 98.88 222 ILE A C 1
ATOM 1674 O O . ILE A 1 222 ? -4.057 -10.767 -7.904 1.00 98.88 222 ILE A O 1
ATOM 1678 N N . PHE A 1 223 ? -4.878 -10.956 -5.844 1.00 98.94 223 PHE A N 1
ATOM 1679 C CA . PHE A 1 223 ? -5.744 -12.067 -6.256 1.00 98.94 223 PHE A CA 1
ATOM 1680 C C . PHE A 1 223 ? -7.064 -12.205 -5.510 1.00 98.94 223 PHE A C 1
ATOM 1682 O O . PHE A 1 223 ? -7.211 -11.758 -4.379 1.00 98.94 223 PHE A O 1
ATOM 1689 N N . ASP A 1 224 ? -8.042 -12.846 -6.145 1.00 98.88 224 ASP A N 1
ATOM 1690 C CA . ASP A 1 224 ? -9.358 -13.150 -5.564 1.00 98.88 224 ASP A CA 1
ATOM 1691 C C . ASP A 1 224 ? -10.103 -11.928 -4.978 1.00 98.88 224 ASP A C 1
ATOM 1693 O O . ASP A 1 224 ? -11.000 -12.072 -4.143 1.00 98.88 224 ASP A O 1
ATOM 1697 N N . ASN A 1 225 ? -9.765 -10.705 -5.402 1.00 98.88 225 ASN A N 1
ATOM 1698 C CA . ASN A 1 225 ? -10.496 -9.505 -5.010 1.00 98.88 225 ASN A CA 1
ATOM 1699 C C . ASN A 1 225 ? -11.760 -9.351 -5.861 1.00 98.88 225 ASN A C 1
ATOM 1701 O O . ASN A 1 225 ? -11.798 -9.677 -7.051 1.00 98.88 225 ASN A O 1
ATOM 1705 N N . ARG A 1 226 ? -12.812 -8.812 -5.249 1.00 98.69 226 ARG A N 1
ATOM 1706 C CA . ARG A 1 226 ? -14.097 -8.553 -5.902 1.00 98.69 226 ARG A CA 1
ATOM 1707 C C . ARG A 1 226 ? -14.367 -7.062 -5.907 1.00 98.69 226 ARG A C 1
ATOM 1709 O O . ARG A 1 226 ? -14.453 -6.455 -4.846 1.00 98.69 226 ARG A O 1
ATOM 1716 N N . TYR A 1 227 ? -14.523 -6.489 -7.088 1.00 98.44 227 TYR A N 1
ATOM 1717 C CA . TYR A 1 227 ? -14.842 -5.087 -7.311 1.00 98.44 227 TYR A CA 1
ATOM 1718 C C . TYR A 1 227 ? -16.283 -4.968 -7.795 1.00 98.44 227 TYR A C 1
ATOM 1720 O O . TYR A 1 227 ? -16.715 -5.703 -8.684 1.00 98.44 227 TYR A O 1
ATOM 1728 N N . PHE A 1 228 ? -17.011 -4.006 -7.244 1.00 97.12 228 PHE A N 1
ATOM 1729 C CA . PHE A 1 228 ? -18.385 -3.715 -7.626 1.00 97.12 228 PHE A CA 1
ATOM 1730 C C . PHE A 1 228 ? -18.564 -2.226 -7.910 1.00 97.12 228 PHE A C 1
ATOM 1732 O O . PHE A 1 228 ? -18.029 -1.375 -7.191 1.00 97.12 228 PHE A O 1
ATOM 1739 N N . GLY A 1 229 ? -19.354 -1.908 -8.935 1.00 94.56 229 GLY A N 1
ATOM 1740 C CA . GLY A 1 229 ? -19.736 -0.531 -9.247 1.00 94.56 229 GLY A CA 1
ATOM 1741 C C . GLY A 1 229 ? -18.695 0.247 -10.060 1.00 94.56 229 GLY A C 1
ATOM 1742 O O . GLY A 1 229 ? -18.076 -0.292 -10.975 1.00 94.56 229 GLY A O 1
ATOM 1743 N N . ASN A 1 230 ? -18.544 1.546 -9.790 1.00 92.69 230 ASN A N 1
ATOM 1744 C CA . ASN A 1 230 ? -17.888 2.504 -10.694 1.00 92.69 230 ASN A CA 1
ATOM 1745 C C . ASN A 1 230 ? -16.346 2.524 -10.592 1.00 92.69 230 ASN A C 1
ATOM 1747 O O . ASN A 1 230 ? -15.725 3.566 -10.365 1.00 92.69 230 ASN A O 1
ATOM 1751 N N . TYR A 1 231 ? -15.725 1.359 -10.770 1.00 94.44 231 TYR A N 1
ATOM 1752 C CA . TYR A 1 231 ? -14.273 1.224 -10.865 1.00 94.44 231 TYR A CA 1
ATOM 1753 C C . TYR A 1 231 ? -13.767 1.268 -12.314 1.00 94.44 231 TYR A C 1
ATOM 1755 O O . TYR A 1 231 ? -14.402 0.760 -13.236 1.00 94.44 231 TYR A O 1
ATOM 1763 N N . ARG A 1 232 ? -12.571 1.831 -12.501 1.00 91.94 232 ARG A N 1
ATOM 1764 C CA . ARG A 1 232 ? -11.781 1.832 -13.743 1.00 91.94 232 ARG A CA 1
ATOM 1765 C C . ARG A 1 232 ? -10.740 0.700 -13.723 1.00 91.94 232 ARG A C 1
ATOM 1767 O O . ARG A 1 232 ? -10.975 -0.328 -13.088 1.00 91.94 232 ARG A O 1
ATOM 1774 N N . GLY A 1 233 ? -9.633 0.850 -14.451 1.00 91.44 233 GLY A N 1
ATOM 1775 C CA . GLY A 1 233 ? -8.565 -0.147 -14.560 1.00 91.44 233 GLY A CA 1
ATOM 1776 C C . GLY A 1 233 ? -7.899 -0.500 -13.227 1.00 91.44 233 GLY A C 1
ATOM 1777 O O . GLY A 1 233 ? -7.984 0.250 -12.247 1.00 91.44 233 GLY A O 1
ATOM 1778 N N . MET A 1 234 ? -7.272 -1.678 -13.203 1.00 97.12 234 MET A N 1
ATOM 1779 C CA . MET A 1 234 ? -6.203 -2.009 -12.266 1.00 97.12 234 MET A CA 1
ATOM 1780 C C . MET A 1 234 ? -4.899 -1.645 -12.967 1.00 97.12 234 MET A C 1
ATOM 1782 O O . MET A 1 234 ? -4.510 -2.292 -13.935 1.00 97.12 234 MET A O 1
ATOM 1786 N N . ASP A 1 235 ? -4.270 -0.566 -12.527 1.00 97.00 235 ASP A N 1
ATOM 1787 C CA . ASP A 1 235 ? -3.232 0.087 -13.305 1.00 97.00 235 ASP A CA 1
ATOM 1788 C C . ASP A 1 235 ? -1.884 0.033 -12.585 1.00 97.00 235 ASP A C 1
ATOM 1790 O O . ASP A 1 235 ? -1.782 0.262 -11.377 1.00 97.00 235 ASP A O 1
ATOM 1794 N N . VAL A 1 236 ? -0.835 -0.211 -13.362 1.00 98.31 236 VAL A N 1
ATOM 1795 C CA . VAL A 1 236 ? 0.554 -0.011 -12.960 1.00 98.31 236 VAL A CA 1
ATOM 1796 C C . VAL A 1 236 ? 1.188 1.108 -13.773 1.00 98.31 236 VAL A C 1
ATOM 1798 O O . VAL A 1 236 ? 0.863 1.323 -14.944 1.00 98.31 236 VAL A O 1
ATOM 1801 N N . THR A 1 237 ? 2.111 1.832 -13.154 1.00 97.69 237 THR A N 1
ATOM 1802 C CA . THR A 1 237 ? 2.818 2.945 -13.783 1.00 97.69 237 THR A CA 1
ATOM 1803 C C . THR A 1 237 ? 4.203 3.133 -13.166 1.00 97.69 237 THR A C 1
ATOM 1805 O O . THR A 1 237 ? 4.582 2.438 -12.227 1.00 97.69 237 THR A O 1
ATOM 1808 N N . ASN A 1 238 ? 4.957 4.092 -13.693 1.00 97.31 238 ASN A N 1
ATOM 1809 C CA . ASN A 1 238 ? 6.169 4.614 -13.079 1.00 97.31 238 ASN A CA 1
ATOM 1810 C C . ASN A 1 238 ? 6.396 6.042 -13.581 1.00 97.31 238 ASN A C 1
ATOM 1812 O O . ASN A 1 238 ? 6.728 6.224 -14.753 1.00 97.31 238 ASN A O 1
ATOM 1816 N N . TYR A 1 239 ? 6.253 7.029 -12.698 1.00 97.50 239 TYR A N 1
ATOM 1817 C CA . TYR A 1 239 ? 6.336 8.448 -13.064 1.00 97.50 239 TYR A CA 1
ATOM 1818 C C . TYR A 1 239 ? 7.726 8.833 -13.583 1.00 97.50 239 TYR A C 1
ATOM 1820 O O . TYR A 1 239 ? 7.851 9.598 -14.535 1.00 97.50 239 TYR A O 1
ATOM 1828 N N . ARG A 1 240 ? 8.783 8.189 -13.068 1.00 97.25 240 ARG A N 1
ATOM 1829 C CA . ARG A 1 240 ? 10.162 8.403 -13.538 1.00 97.25 240 ARG A CA 1
ATOM 1830 C C . ARG A 1 240 ? 10.383 8.015 -15.000 1.00 97.25 240 ARG A C 1
ATOM 1832 O O . ARG A 1 240 ? 11.438 8.315 -15.546 1.00 97.25 240 ARG A O 1
ATOM 1839 N N . SER A 1 241 ? 9.435 7.330 -15.639 1.00 97.06 241 SER A N 1
ATOM 1840 C CA . SER A 1 241 ? 9.551 6.947 -17.048 1.00 97.06 241 SER A CA 1
ATOM 1841 C C . SER A 1 241 ? 9.549 8.158 -17.987 1.00 97.06 241 SER A C 1
ATOM 1843 O O . SER A 1 241 ? 10.191 8.109 -19.038 1.00 97.06 241 SER A O 1
ATOM 1845 N N . ASP A 1 242 ? 8.893 9.264 -17.620 1.00 95.94 242 ASP A N 1
ATOM 1846 C CA . ASP A 1 242 ? 8.948 10.504 -18.396 1.00 95.94 242 ASP A CA 1
ATOM 1847 C C . ASP A 1 242 ? 9.177 11.798 -17.609 1.00 95.94 242 ASP A C 1
ATOM 1849 O O . ASP A 1 242 ? 9.361 12.853 -18.226 1.00 95.94 242 ASP A O 1
ATOM 1853 N N . GLU A 1 243 ? 9.285 11.709 -16.288 1.00 96.12 243 GLU A N 1
ATOM 1854 C CA . GLU A 1 243 ? 9.528 12.846 -15.406 1.00 96.12 243 GLU A CA 1
ATOM 1855 C C . GLU A 1 243 ? 10.818 12.687 -14.583 1.00 96.12 243 GLU A C 1
ATOM 1857 O O . GLU A 1 243 ? 11.277 11.587 -14.270 1.00 96.12 243 GLU A O 1
ATOM 1862 N N . GLU A 1 244 ? 11.424 13.822 -14.237 1.00 96.00 244 GLU A N 1
ATOM 1863 C CA . GLU A 1 244 ? 12.596 13.903 -13.363 1.00 96.00 244 GLU A CA 1
ATOM 1864 C C . GLU A 1 244 ? 12.138 13.987 -11.900 1.00 96.00 244 GLU A C 1
ATOM 1866 O O . GLU A 1 244 ? 11.484 14.956 -11.513 1.00 96.00 244 GLU A O 1
ATOM 1871 N N . HIS A 1 245 ? 12.520 13.012 -11.067 1.00 95.19 245 HIS A N 1
ATOM 1872 C CA . HIS A 1 245 ? 12.161 12.988 -9.642 1.00 95.19 245 HIS A CA 1
ATOM 1873 C C . HIS A 1 245 ? 13.399 12.943 -8.737 1.00 95.19 245 HIS A C 1
ATOM 1875 O O . HIS A 1 245 ? 13.965 11.870 -8.513 1.00 95.19 245 HIS A O 1
ATOM 1881 N N . PRO A 1 246 ? 13.835 14.077 -8.165 1.00 93.12 246 PRO A N 1
ATOM 1882 C CA . PRO A 1 246 ? 14.963 14.095 -7.240 1.00 93.12 246 PRO A CA 1
ATOM 1883 C C . PRO A 1 246 ? 14.697 13.318 -5.931 1.00 93.12 246 PRO A C 1
ATOM 1885 O O . PRO A 1 246 ? 13.612 13.420 -5.349 1.00 93.12 246 PRO A O 1
ATOM 1888 N N . PRO A 1 247 ? 15.699 12.600 -5.388 1.00 93.31 247 PRO A N 1
ATOM 1889 C CA . PRO A 1 247 ? 17.086 12.500 -5.857 1.00 93.31 247 PRO A CA 1
ATOM 1890 C C . PRO A 1 247 ? 17.324 11.351 -6.856 1.00 93.31 247 PRO A C 1
ATOM 1892 O O . PRO A 1 247 ? 18.472 11.048 -7.172 1.00 93.31 247 PRO A O 1
ATOM 1895 N N . TRP A 1 248 ? 16.266 10.678 -7.309 1.00 94.69 248 TRP A N 1
ATOM 1896 C CA . TRP A 1 248 ? 16.335 9.453 -8.109 1.00 94.69 248 TRP A CA 1
ATOM 1897 C C . TRP A 1 248 ? 16.569 9.709 -9.592 1.00 94.69 248 TRP A C 1
ATOM 1899 O O . TRP A 1 248 ? 17.097 8.845 -10.286 1.00 94.69 248 TRP A O 1
ATOM 1909 N N . GLY A 1 249 ? 16.192 10.890 -10.065 1.00 95.56 249 GLY A N 1
ATOM 1910 C CA . GLY A 1 249 ? 16.283 11.293 -11.460 1.00 95.56 249 GLY A CA 1
ATOM 1911 C C . GLY A 1 249 ? 15.279 10.589 -12.362 1.00 95.56 249 GLY A C 1
ATOM 1912 O O . GLY A 1 249 ? 14.471 9.786 -11.899 1.00 95.56 249 GLY A O 1
ATOM 1913 N N . ARG A 1 250 ? 15.308 10.885 -13.653 1.00 96.81 250 ARG A N 1
ATOM 1914 C CA . ARG A 1 250 ? 14.503 10.212 -14.672 1.00 96.81 250 ARG A CA 1
ATOM 1915 C C . ARG A 1 250 ? 15.059 8.821 -14.988 1.00 96.81 250 ARG A C 1
ATOM 1917 O O . ARG A 1 250 ? 16.261 8.580 -14.916 1.00 96.81 250 ARG A O 1
ATOM 1924 N N . CYS A 1 251 ? 14.171 7.905 -15.350 1.00 96.69 251 CYS A N 1
ATOM 1925 C CA . CYS A 1 251 ? 14.512 6.583 -15.856 1.00 96.69 251 CYS A CA 1
ATOM 1926 C C . CYS A 1 251 ? 14.704 6.635 -17.373 1.00 96.69 251 CYS A C 1
ATOM 1928 O O . CYS A 1 251 ? 13.831 6.256 -18.145 1.00 96.69 251 CYS A O 1
ATOM 1930 N N . ASP A 1 252 ? 15.833 7.188 -17.804 1.00 95.81 252 ASP A N 1
ATOM 1931 C CA . ASP A 1 252 ? 16.161 7.391 -19.221 1.00 95.81 252 ASP A CA 1
ATOM 1932 C C . ASP A 1 252 ? 17.549 6.855 -19.610 1.00 95.81 252 ASP A C 1
ATOM 1934 O O . ASP A 1 252 ? 17.989 7.018 -20.750 1.00 95.81 252 ASP A O 1
ATOM 1938 N N . GLY A 1 253 ? 18.229 6.177 -18.683 1.00 95.25 253 GLY A N 1
ATOM 1939 C CA . GLY A 1 253 ? 19.608 5.716 -18.848 1.00 95.25 253 GLY A CA 1
ATOM 1940 C C . GLY A 1 253 ? 20.631 6.514 -18.038 1.00 95.25 253 GLY A C 1
ATOM 1941 O O . GLY A 1 253 ? 21.787 6.104 -17.961 1.00 95.25 253 GLY A O 1
ATOM 1942 N N . SER A 1 254 ? 20.241 7.657 -17.462 1.00 94.88 254 SER A N 1
ATOM 1943 C CA . SER A 1 254 ? 21.168 8.554 -16.759 1.00 94.88 254 SER A CA 1
ATOM 1944 C C . SER A 1 254 ? 21.291 8.284 -15.258 1.00 94.88 254 SER A C 1
ATOM 1946 O O . SER A 1 254 ? 22.343 8.555 -14.671 1.00 94.88 254 SER A O 1
ATOM 1948 N N . SER A 1 255 ? 20.245 7.755 -14.618 1.00 95.56 255 SER A N 1
ATOM 1949 C CA . SER A 1 255 ? 20.244 7.570 -13.168 1.00 95.56 255 SER A CA 1
ATOM 1950 C C . SER A 1 255 ? 21.102 6.374 -12.746 1.00 95.56 255 SER A C 1
ATOM 1952 O O . SER A 1 255 ? 20.862 5.256 -13.204 1.00 95.56 255 SER A O 1
ATOM 1954 N N . PRO A 1 256 ? 22.043 6.537 -11.797 1.00 94.94 256 PRO A N 1
ATOM 1955 C CA . PRO A 1 256 ? 22.840 5.430 -11.268 1.00 94.94 256 PRO A CA 1
ATOM 1956 C C . PRO A 1 256 ? 22.039 4.483 -10.359 1.00 94.94 256 PRO A C 1
ATOM 1958 O O . PRO A 1 256 ? 22.586 3.495 -9.871 1.00 94.94 256 PRO A O 1
ATOM 1961 N N . TRP A 1 257 ? 20.778 4.799 -10.060 1.00 95.38 257 TRP A N 1
ATOM 1962 C CA . TRP A 1 257 ? 19.897 3.933 -9.279 1.00 95.38 257 TRP A CA 1
ATOM 1963 C C . TRP A 1 257 ? 19.181 2.880 -10.117 1.00 95.38 257 TRP A C 1
ATOM 1965 O O . TRP A 1 257 ? 18.777 1.847 -9.586 1.00 95.38 257 TRP A O 1
ATOM 1975 N N . ASP A 1 258 ? 19.028 3.154 -11.404 1.00 96.75 258 ASP A N 1
ATOM 1976 C CA . ASP A 1 258 ? 18.413 2.251 -12.359 1.00 96.75 258 ASP A CA 1
ATOM 1977 C C . ASP A 1 258 ? 19.411 1.171 -12.797 1.00 96.75 258 ASP A C 1
ATOM 1979 O O . ASP A 1 258 ? 20.628 1.354 -12.707 1.00 96.75 258 ASP A O 1
ATOM 1983 N N . GLU A 1 259 ? 18.919 0.022 -13.271 1.00 95.69 259 GLU A N 1
ATOM 1984 C CA . GLU A 1 259 ? 19.818 -1.044 -13.739 1.00 95.69 259 GLU A CA 1
ATOM 1985 C C . GLU A 1 259 ? 20.453 -0.689 -15.095 1.00 95.69 259 GLU A C 1
ATOM 1987 O O . GLU A 1 259 ? 21.564 -1.137 -15.374 1.00 95.69 259 GLU A O 1
ATOM 1992 N N . ASN A 1 260 ? 19.785 0.142 -15.910 1.00 95.19 260 ASN A N 1
ATOM 1993 C CA . ASN A 1 260 ? 20.278 0.626 -17.206 1.00 95.19 260 ASN A CA 1
ATOM 1994 C C . ASN A 1 260 ? 20.810 -0.504 -18.104 1.00 95.19 260 ASN A C 1
ATOM 1996 O O . ASN A 1 260 ? 21.962 -0.477 -18.555 1.00 95.19 260 ASN A O 1
ATOM 2000 N N . ARG A 1 261 ? 19.991 -1.536 -18.336 1.00 93.44 261 ARG A N 1
ATOM 2001 C CA . ARG A 1 261 ? 20.401 -2.694 -19.137 1.00 93.44 261 ARG A CA 1
ATOM 2002 C C . ARG A 1 261 ? 20.874 -2.264 -20.529 1.00 93.44 261 ARG A C 1
ATOM 2004 O O . ARG A 1 261 ? 20.267 -1.384 -21.139 1.00 93.44 261 ARG A O 1
ATOM 2011 N N . PRO A 1 262 ? 21.934 -2.892 -21.075 1.00 92.12 262 PRO A N 1
ATOM 2012 C CA . PRO A 1 262 ? 22.451 -2.525 -22.388 1.00 92.12 262 PRO A CA 1
ATOM 2013 C C . PRO A 1 262 ? 21.362 -2.536 -23.468 1.00 92.12 262 PRO A C 1
ATOM 2015 O O . PRO A 1 262 ? 20.727 -3.560 -23.707 1.00 92.12 262 PRO A O 1
ATOM 2018 N N . GLY A 1 263 ? 21.179 -1.397 -24.138 1.00 88.38 263 GLY A N 1
ATOM 2019 C CA . GLY A 1 263 ? 20.173 -1.229 -25.191 1.00 88.38 263 GLY A CA 1
ATOM 2020 C C . GLY A 1 263 ? 18.777 -0.831 -24.700 1.00 88.38 263 GLY A C 1
ATOM 2021 O O . GLY A 1 263 ? 17.899 -0.619 -25.534 1.00 88.38 263 GLY A O 1
ATOM 2022 N N . GLU A 1 264 ? 18.570 -0.678 -23.392 1.00 89.44 264 GLU A N 1
ATOM 2023 C CA . GLU A 1 264 ? 17.326 -0.178 -22.810 1.00 89.44 264 GLU A CA 1
ATOM 2024 C C . GLU A 1 264 ? 17.602 1.110 -22.014 1.00 89.44 264 GLU A C 1
ATOM 2026 O O . GLU A 1 264 ? 18.464 1.154 -21.138 1.00 89.44 264 GLU A O 1
ATOM 2031 N N . SER A 1 265 ? 16.880 2.189 -22.321 1.00 89.19 265 SER A N 1
ATOM 2032 C CA . SER A 1 265 ? 16.963 3.440 -21.559 1.00 89.19 265 SER A CA 1
ATOM 2033 C C . SER A 1 265 ? 16.376 3.216 -20.172 1.00 89.19 265 SER A C 1
ATOM 2035 O O . SER A 1 265 ? 15.187 2.958 -20.060 1.00 89.19 265 SER A O 1
ATOM 2037 N N . GLY A 1 266 ? 17.196 3.244 -19.121 1.00 93.00 266 GLY A N 1
ATOM 2038 C CA . GLY A 1 266 ? 16.729 3.156 -17.736 1.00 93.00 266 GLY A CA 1
ATOM 2039 C C . GLY A 1 266 ? 16.319 1.758 -17.268 1.00 93.00 266 GLY A C 1
ATOM 2040 O O . GLY A 1 266 ? 16.475 1.436 -16.099 1.00 93.00 266 GLY A O 1
ATOM 2041 N N . TYR A 1 267 ? 15.816 0.885 -18.140 1.00 96.12 267 TYR A N 1
ATOM 2042 C CA . TYR A 1 267 ? 15.182 -0.345 -17.671 1.00 96.12 267 TYR A CA 1
ATOM 2043 C C . TYR A 1 267 ? 16.147 -1.339 -16.986 1.00 96.12 267 TYR A C 1
ATOM 2045 O O . TYR A 1 267 ? 17.243 -1.606 -17.489 1.00 96.12 267 TYR A O 1
ATOM 2053 N N . PRO A 1 268 ? 15.660 -2.018 -15.934 1.00 96.44 268 PRO A N 1
ATOM 2054 C CA . PRO A 1 268 ? 14.533 -1.607 -15.091 1.00 96.44 268 PRO A CA 1
ATOM 2055 C C . PRO A 1 268 ? 14.857 -0.359 -14.265 1.00 96.44 268 PRO A C 1
ATOM 2057 O O . PRO A 1 268 ? 15.963 -0.209 -13.742 1.00 96.44 268 PRO A O 1
ATOM 2060 N N . CYS A 1 269 ? 13.850 0.498 -14.113 1.00 96.88 269 CYS A N 1
ATOM 2061 C CA . CYS A 1 269 ? 13.898 1.659 -13.240 1.00 96.88 269 CYS A CA 1
ATOM 2062 C C . CYS A 1 269 ? 13.891 1.232 -11.768 1.00 96.88 269 CYS A C 1
ATOM 2064 O O . CYS A 1 269 ? 13.226 0.260 -11.406 1.00 96.88 269 CYS A O 1
ATOM 2066 N N . LEU A 1 270 ? 14.551 2.005 -10.907 1.00 96.69 270 LEU A N 1
ATOM 2067 C CA . LEU A 1 270 ? 14.522 1.874 -9.454 1.00 96.69 270 LEU A CA 1
ATOM 2068 C C . LEU A 1 270 ? 13.092 1.649 -8.948 1.00 96.69 270 LEU A C 1
ATOM 207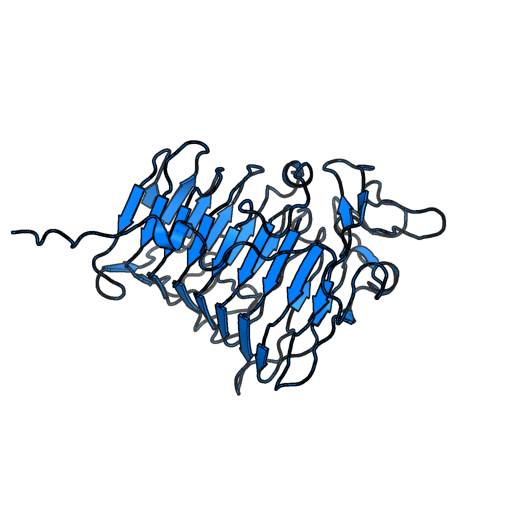0 O O . LEU A 1 270 ? 12.204 2.470 -9.182 1.00 96.69 270 LEU A O 1
ATOM 2074 N N . ASP A 1 271 ? 12.916 0.545 -8.227 1.00 95.25 271 ASP A N 1
ATOM 2075 C CA . ASP A 1 271 ? 11.679 0.100 -7.570 1.00 95.25 271 ASP A CA 1
ATOM 2076 C C . ASP A 1 271 ? 10.468 -0.095 -8.484 1.00 95.25 271 ASP A C 1
ATOM 2078 O O . ASP A 1 271 ? 9.354 -0.241 -7.984 1.00 95.25 271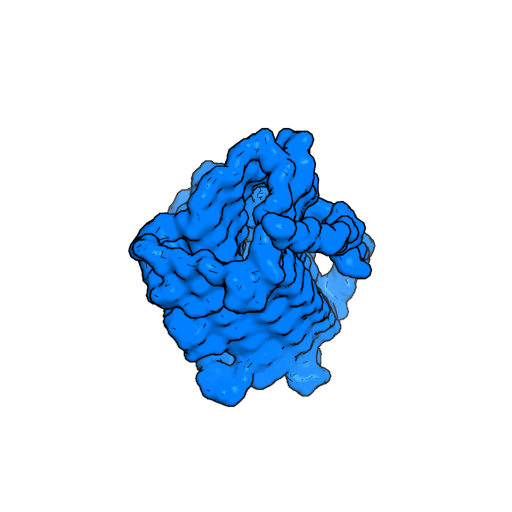 ASP A O 1
ATOM 2082 N N . GLN A 1 272 ? 10.641 -0.119 -9.806 1.00 96.25 272 GLN A N 1
ATOM 2083 C CA . GLN A 1 272 ? 9.513 -0.361 -10.699 1.00 96.25 272 GLN A CA 1
ATOM 2084 C C . GLN A 1 272 ? 8.841 -1.713 -10.423 1.00 96.25 272 GLN A C 1
ATOM 2086 O O . GLN A 1 272 ? 9.459 -2.651 -9.907 1.00 96.25 272 GLN A O 1
ATOM 2091 N N . ILE A 1 273 ? 7.591 -1.836 -10.874 1.00 98.19 273 ILE A N 1
ATOM 2092 C CA . ILE A 1 273 ? 6.857 -3.103 -10.868 1.00 98.19 273 ILE A CA 1
ATOM 2093 C C . ILE A 1 273 ? 7.711 -4.238 -11.434 1.00 98.19 273 ILE A C 1
ATOM 2095 O O . ILE A 1 273 ? 8.330 -4.100 -12.490 1.00 98.19 273 ILE A O 1
ATOM 2099 N N . GLY A 1 274 ? 7.731 -5.365 -10.722 1.00 97.06 274 GLY A N 1
ATOM 2100 C CA . GLY A 1 274 ? 8.460 -6.563 -11.136 1.00 97.06 274 GLY A CA 1
ATOM 2101 C C . GLY A 1 274 ? 9.907 -6.650 -10.635 1.00 97.06 274 GLY A C 1
ATOM 2102 O O . GLY A 1 274 ? 10.591 -7.640 -10.913 1.00 97.06 274 GLY A O 1
ATOM 2103 N N . HIS A 1 275 ? 10.400 -5.643 -9.908 1.00 96.25 275 HIS A N 1
ATOM 2104 C CA . HIS A 1 275 ? 11.811 -5.546 -9.536 1.00 96.25 275 HIS A CA 1
ATOM 2105 C C . HIS A 1 275 ? 12.025 -5.060 -8.103 1.00 96.25 275 HIS A C 1
ATOM 2107 O O . HIS A 1 275 ? 11.309 -4.201 -7.600 1.00 96.25 275 HIS A O 1
ATOM 2113 N N . VAL A 1 276 ? 13.060 -5.601 -7.456 1.00 94.94 276 VAL A N 1
ATOM 2114 C CA . VAL A 1 276 ? 13.509 -5.169 -6.127 1.00 94.94 276 VAL A CA 1
ATOM 2115 C C . VAL A 1 276 ? 14.992 -4.844 -6.192 1.00 94.94 276 VAL A C 1
ATOM 2117 O O . VAL A 1 276 ? 15.821 -5.705 -6.499 1.00 94.94 276 VAL A O 1
ATOM 2120 N N . PHE A 1 277 ? 15.318 -3.594 -5.880 1.00 95.25 277 PHE A N 1
ATOM 2121 C CA . PHE A 1 277 ? 16.674 -3.061 -5.920 1.00 95.25 277 PHE A CA 1
ATOM 2122 C C . PHE A 1 277 ? 17.296 -3.049 -4.536 1.00 95.25 277 PHE A C 1
ATOM 2124 O O . PHE A 1 277 ? 16.611 -2.798 -3.552 1.00 95.25 277 PHE A O 1
ATOM 2131 N N . GLY A 1 278 ? 18.612 -3.234 -4.468 1.00 95.06 278 GLY A N 1
ATOM 2132 C CA . GLY A 1 278 ? 19.368 -3.052 -3.236 1.00 95.06 278 GLY A CA 1
ATOM 2133 C C . GLY A 1 278 ? 19.341 -1.610 -2.685 1.00 95.06 278 GLY A C 1
ATOM 2134 O O . GLY A 1 278 ? 18.823 -0.672 -3.300 1.00 95.06 278 GLY A O 1
ATOM 2135 N N . PRO A 1 279 ? 19.957 -1.392 -1.512 1.00 94.56 279 PRO A N 1
ATOM 2136 C CA . PRO A 1 279 ? 19.868 -0.129 -0.773 1.00 94.56 279 PRO A CA 1
ATOM 2137 C C . PRO A 1 279 ? 20.805 0.986 -1.283 1.00 94.56 279 PRO A C 1
ATOM 2139 O O . PRO A 1 279 ? 20.893 2.040 -0.659 1.00 94.56 279 PRO A O 1
ATOM 2142 N N . ARG A 1 280 ? 21.571 0.764 -2.357 1.00 93.56 280 ARG A N 1
ATOM 2143 C CA . ARG A 1 280 ? 22.608 1.689 -2.857 1.00 93.56 280 ARG A CA 1
ATOM 2144 C C . ARG A 1 280 ? 22.473 1.895 -4.372 1.00 93.56 280 ARG A C 1
ATOM 2146 O O . ARG A 1 280 ? 21.959 0.985 -5.025 1.00 93.56 280 ARG A O 1
ATOM 2153 N N . PRO A 1 281 ? 22.983 3.010 -4.934 1.00 92.00 281 PRO A N 1
ATOM 2154 C CA . PRO A 1 281 ? 23.118 3.162 -6.384 1.00 92.00 281 PRO A CA 1
ATOM 2155 C C . PRO A 1 281 ? 23.929 2.002 -6.976 1.00 92.00 281 PRO A C 1
ATOM 2157 O O . PRO A 1 281 ? 24.887 1.541 -6.348 1.00 92.00 281 PRO A O 1
ATOM 2160 N N . GLY A 1 282 ? 23.534 1.504 -8.148 1.00 87.69 282 GLY A N 1
ATOM 2161 C CA . GLY A 1 282 ? 24.107 0.302 -8.765 1.00 87.69 282 GLY A CA 1
ATOM 2162 C C . GLY A 1 282 ? 23.919 -0.974 -7.934 1.00 87.69 282 GLY A C 1
ATOM 2163 O O . GLY A 1 282 ? 24.613 -1.969 -8.149 1.00 87.69 282 GLY A O 1
ATOM 2164 N N . GLY A 1 283 ? 23.031 -0.944 -6.936 1.00 86.94 283 GLY A N 1
ATOM 2165 C CA . GLY A 1 283 ? 22.718 -2.087 -6.095 1.00 86.94 283 GLY A CA 1
ATOM 2166 C C . GLY A 1 283 ? 22.141 -3.241 -6.909 1.00 86.94 283 GLY A C 1
ATOM 2167 O O . GLY A 1 283 ? 21.546 -3.051 -7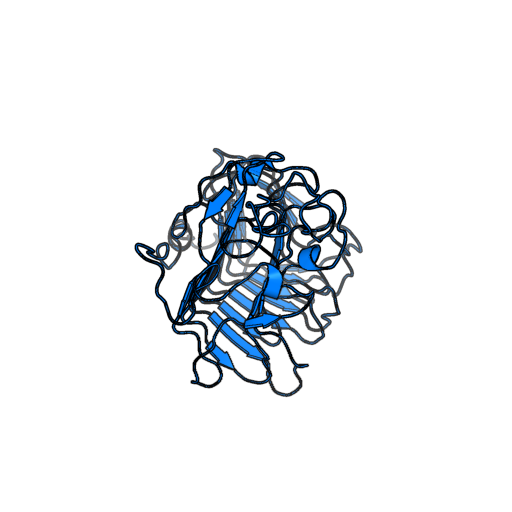.966 1.00 86.94 283 GLY A O 1
ATOM 2168 N N . LYS A 1 284 ? 22.294 -4.463 -6.389 1.00 90.44 284 LYS A N 1
ATOM 2169 C CA . LYS A 1 284 ? 21.745 -5.664 -7.023 1.00 90.44 284 LYS A CA 1
ATOM 2170 C C . LYS A 1 284 ? 20.245 -5.487 -7.274 1.00 90.44 284 LYS A C 1
ATOM 2172 O O . LYS A 1 284 ? 19.493 -5.291 -6.322 1.00 90.44 284 LYS A O 1
ATOM 2177 N N . ASN A 1 285 ? 19.826 -5.632 -8.525 1.00 93.88 285 ASN A N 1
ATOM 2178 C CA . ASN A 1 285 ? 18.428 -5.830 -8.869 1.00 93.88 285 ASN A CA 1
ATOM 2179 C C . ASN A 1 285 ? 18.096 -7.325 -8.850 1.00 93.88 285 ASN A C 1
ATOM 2181 O O . ASN A 1 285 ? 18.862 -8.156 -9.344 1.00 93.88 285 ASN A O 1
ATOM 2185 N N . THR A 1 286 ? 16.951 -7.673 -8.276 1.00 95.06 286 THR A N 1
ATOM 2186 C CA . THR A 1 286 ? 16.386 -9.017 -8.342 1.00 95.06 286 THR A CA 1
ATOM 2187 C C . THR A 1 286 ? 15.016 -8.948 -8.994 1.00 95.06 286 THR A C 1
ATOM 2189 O O . THR A 1 286 ? 14.138 -8.216 -8.541 1.00 95.06 286 THR A O 1
ATOM 2192 N N . PHE A 1 287 ? 14.827 -9.747 -10.043 1.00 96.75 287 PHE A N 1
ATOM 2193 C CA . PHE A 1 287 ? 13.516 -9.924 -10.645 1.00 96.75 287 PHE A CA 1
ATOM 2194 C C . PHE A 1 287 ? 12.563 -10.587 -9.648 1.00 96.75 287 PHE A C 1
ATOM 2196 O O . PHE A 1 287 ? 12.840 -11.665 -9.119 1.00 96.75 287 PHE A O 1
ATOM 2203 N N . GLN A 1 288 ? 11.440 -9.927 -9.410 1.00 96.88 288 GLN A N 1
ATOM 2204 C CA . GLN A 1 288 ? 10.337 -10.398 -8.592 1.00 96.88 288 GLN A CA 1
ATOM 2205 C C . GLN A 1 288 ? 9.079 -9.962 -9.324 1.00 96.88 288 GLN A C 1
ATOM 2207 O O . GLN A 1 288 ? 8.611 -8.867 -9.074 1.00 96.88 288 GLN A O 1
ATOM 2212 N N . GLY A 1 289 ? 8.569 -10.744 -10.275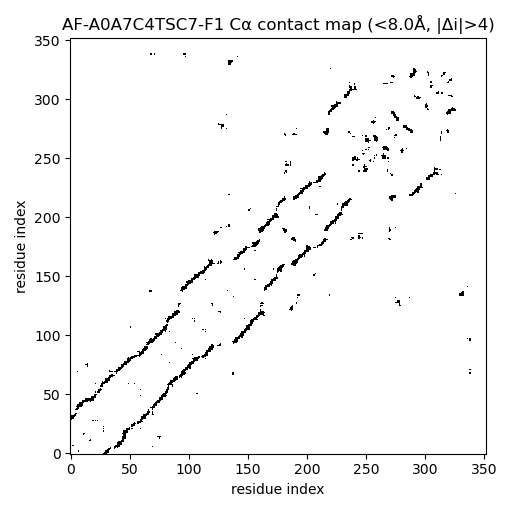 1.00 97.69 289 GLY A N 1
ATOM 2213 C CA . GLY A 1 289 ? 7.379 -10.355 -11.041 1.00 97.69 289 GLY A CA 1
ATOM 2214 C C . GLY A 1 289 ? 6.173 -10.029 -10.151 1.00 97.69 289 GLY A C 1
ATOM 2215 O O . GLY A 1 289 ? 6.012 -10.645 -9.094 1.00 97.69 289 GLY A O 1
ATOM 2216 N N . LEU A 1 290 ? 5.337 -9.084 -10.586 1.00 98.75 290 LEU A N 1
ATOM 2217 C CA . LEU A 1 290 ? 4.005 -8.869 -10.015 1.00 98.75 290 LEU A CA 1
ATOM 2218 C C . LEU A 1 290 ? 3.031 -9.870 -10.642 1.00 98.75 290 LEU A C 1
ATOM 2220 O O . LEU A 1 290 ? 2.963 -9.978 -11.863 1.00 98.75 290 LEU A O 1
ATOM 2224 N N . TYR A 1 291 ? 2.277 -10.595 -9.826 1.00 98.88 291 TYR A N 1
ATOM 2225 C CA . TYR A 1 291 ? 1.330 -11.598 -10.315 1.00 98.88 291 TYR A CA 1
ATOM 2226 C C . TYR A 1 291 ? -0.094 -11.242 -9.918 1.00 98.88 291 TYR A C 1
ATOM 2228 O O . TYR A 1 291 ? -0.348 -10.838 -8.783 1.00 98.88 291 TYR A O 1
ATOM 2236 N N . GLU A 1 292 ? -1.017 -11.431 -10.845 1.00 98.69 292 GLU A N 1
ATOM 2237 C CA . GLU A 1 292 ? -2.439 -11.199 -10.653 1.00 98.69 292 GLU A CA 1
ATOM 2238 C C . GLU A 1 292 ? -3.224 -12.436 -11.103 1.00 98.69 292 GLU A C 1
ATOM 2240 O O . GLU A 1 292 ? -2.844 -13.075 -12.084 1.00 98.69 292 GLU A O 1
ATOM 2245 N N . TRP A 1 293 ? -4.256 -12.832 -10.348 1.00 98.88 293 TRP A N 1
ATOM 2246 C CA . TRP A 1 293 ? -5.216 -13.851 -10.789 1.00 98.88 293 TRP A CA 1
ATOM 2247 C C . TRP A 1 293 ? -6.547 -13.780 -10.031 1.00 98.88 293 TRP A C 1
ATOM 2249 O O . TRP A 1 293 ? -6.606 -13.388 -8.868 1.00 98.88 293 TRP A O 1
ATOM 2259 N N . GLY A 1 294 ? -7.632 -14.249 -10.649 1.00 98.62 294 GLY A N 1
ATOM 2260 C CA . GLY A 1 294 ? -8.906 -14.482 -9.952 1.00 98.62 294 GLY A CA 1
ATOM 2261 C C . GLY A 1 294 ? -9.633 -13.213 -9.487 1.00 98.62 294 GLY A C 1
ATOM 2262 O O . GLY A 1 294 ? -10.650 -13.306 -8.796 1.00 98.62 294 GLY A O 1
ATOM 2263 N N . ASN A 1 295 ? -9.152 -12.022 -9.855 1.00 98.81 295 ASN A N 1
ATOM 2264 C CA . ASN A 1 295 ? -9.839 -10.779 -9.534 1.00 98.81 295 ASN A CA 1
ATOM 2265 C C . ASN A 1 295 ? -11.054 -10.584 -10.443 1.00 98.81 295 ASN A C 1
ATOM 2267 O O . ASN A 1 295 ? -11.016 -10.855 -11.642 1.00 98.81 295 ASN A O 1
ATOM 2271 N N . THR A 1 296 ? -12.149 -10.071 -9.880 1.00 98.62 296 THR A N 1
ATOM 2272 C CA . THR A 1 296 ? -13.396 -9.880 -10.630 1.00 98.62 296 THR A CA 1
ATOM 2273 C C . THR A 1 296 ? -13.990 -8.494 -10.447 1.00 98.62 296 THR A C 1
ATOM 2275 O O . THR A 1 296 ? -14.017 -7.975 -9.340 1.00 98.62 296 THR A O 1
ATOM 2278 N N . HIS A 1 297 ? -14.525 -7.897 -11.510 1.00 98.00 297 HIS A N 1
ATOM 2279 C CA . HIS A 1 297 ? -15.351 -6.693 -11.483 1.00 98.00 297 HIS A CA 1
ATOM 2280 C C . HIS A 1 297 ? -16.740 -7.044 -11.992 1.00 98.00 297 HIS A C 1
ATOM 2282 O O . HIS A 1 297 ? -16.894 -7.419 -13.154 1.00 98.00 297 HIS A O 1
ATOM 2288 N N . ASP A 1 298 ? -17.738 -6.979 -11.108 1.00 97.19 298 ASP A N 1
ATOM 2289 C CA . ASP A 1 298 ? -19.118 -7.377 -11.410 1.00 97.19 298 ASP A CA 1
ATOM 2290 C C . ASP A 1 298 ? -19.172 -8.784 -12.051 1.00 97.19 298 ASP A C 1
ATOM 2292 O O . ASP A 1 298 ? -19.892 -9.046 -13.016 1.00 97.19 298 ASP A O 1
ATOM 2296 N N . GLY A 1 299 ? -18.342 -9.695 -11.524 1.00 97.69 299 GLY A N 1
ATOM 2297 C CA . GLY A 1 299 ? -18.222 -11.088 -11.968 1.00 97.69 299 GLY A CA 1
ATOM 2298 C C . GLY A 1 299 ? -17.353 -11.327 -13.209 1.00 97.69 299 GLY A C 1
ATOM 2299 O O . GLY A 1 299 ? -17.242 -12.471 -13.643 1.00 97.69 299 GLY A O 1
ATOM 2300 N N . ARG A 1 300 ? -16.734 -10.295 -13.793 1.00 97.94 300 ARG A N 1
ATOM 2301 C CA . ARG A 1 300 ? -15.846 -10.415 -14.966 1.00 97.94 300 ARG A CA 1
ATOM 2302 C C . ARG A 1 300 ? -14.384 -10.300 -14.574 1.00 97.94 300 ARG A C 1
ATOM 2304 O O . ARG A 1 300 ? -14.089 -9.538 -13.666 1.00 97.94 300 ARG A O 1
ATOM 2311 N N . ASN A 1 301 ? -13.494 -10.991 -15.282 1.00 98.12 301 ASN A N 1
ATOM 2312 C CA . ASN A 1 301 ? -12.054 -10.937 -15.023 1.00 98.12 301 ASN A CA 1
ATOM 2313 C C . ASN A 1 301 ? -11.500 -9.506 -15.041 1.00 98.12 301 ASN A C 1
ATOM 2315 O O . ASN A 1 301 ? -11.997 -8.657 -15.791 1.00 98.12 301 ASN A O 1
ATOM 2319 N N . VAL A 1 302 ? -10.481 -9.253 -14.223 1.00 97.50 302 VAL A N 1
ATOM 2320 C CA . VAL A 1 302 ? -9.799 -7.962 -14.136 1.00 97.50 302 VAL A CA 1
ATOM 2321 C C . VAL A 1 302 ? -8.307 -8.165 -14.273 1.00 97.50 302 VAL A C 1
ATOM 2323 O O . VAL A 1 302 ? -7.677 -8.729 -13.392 1.00 97.50 302 VAL A O 1
ATOM 2326 N N . ASP A 1 303 ? -7.756 -7.553 -15.306 1.00 98.31 303 ASP A N 1
ATOM 2327 C CA . ASP A 1 303 ? -6.340 -7.618 -15.625 1.00 98.31 303 ASP A CA 1
ATOM 2328 C C . ASP A 1 303 ? -5.609 -6.344 -15.194 1.00 98.31 303 ASP A C 1
ATOM 2330 O O . ASP A 1 303 ? -6.183 -5.245 -15.196 1.00 98.31 303 ASP A O 1
ATOM 2334 N N . ILE A 1 304 ? -4.308 -6.474 -14.920 1.00 98.50 304 ILE A N 1
ATOM 2335 C CA . ILE A 1 304 ? -3.416 -5.321 -14.811 1.00 98.50 304 ILE A CA 1
ATOM 2336 C C . ILE A 1 304 ? -3.198 -4.711 -16.199 1.00 98.50 304 ILE A C 1
ATOM 2338 O O . ILE A 1 304 ? -2.954 -5.416 -17.185 1.00 98.50 304 ILE A O 1
ATOM 2342 N N . SER A 1 305 ? -3.210 -3.379 -16.258 1.00 98.12 305 SER A N 1
ATOM 2343 C CA . SER A 1 305 ? -2.827 -2.590 -17.426 1.00 98.12 305 SER A CA 1
ATOM 2344 C C . SER A 1 305 ? -1.723 -1.583 -17.089 1.00 98.12 305 SER A C 1
ATOM 2346 O O . SER A 1 305 ? -1.606 -1.127 -15.953 1.00 98.12 305 SER A O 1
ATOM 2348 N N . VAL A 1 306 ? -0.896 -1.223 -18.072 1.00 98.31 306 VAL A N 1
ATOM 2349 C CA . VAL A 1 306 ? 0.101 -0.153 -17.910 1.00 98.31 306 VAL A CA 1
ATOM 2350 C C . VAL A 1 306 ? -0.519 1.168 -18.342 1.00 98.31 306 VAL A C 1
ATOM 2352 O O . VAL A 1 306 ? -1.041 1.264 -19.454 1.00 98.31 306 VAL A O 1
ATOM 2355 N N . SER A 1 307 ? -0.435 2.206 -17.510 1.00 96.50 307 SER A N 1
ATOM 2356 C CA . SER A 1 307 ? -0.998 3.517 -17.849 1.00 96.50 307 SER A CA 1
ATOM 2357 C C . SER A 1 307 ? -0.160 4.684 -17.332 1.00 96.50 307 SER A C 1
ATOM 2359 O O . SER A 1 307 ? 0.601 4.543 -16.381 1.00 96.50 307 SER A O 1
ATOM 2361 N N . GLY A 1 308 ? -0.308 5.851 -17.968 1.00 95.50 308 GLY A N 1
ATOM 2362 C CA . GLY A 1 308 ? 0.352 7.096 -17.560 1.00 95.50 308 GLY A CA 1
ATOM 2363 C C . GLY A 1 308 ? 1.870 7.123 -17.782 1.00 95.50 308 GLY A C 1
ATOM 2364 O O . GLY A 1 308 ? 2.506 6.089 -17.984 1.00 95.50 308 GLY A O 1
ATOM 2365 N N . HIS A 1 309 ? 2.432 8.333 -17.768 1.00 96.88 309 HIS A N 1
ATOM 2366 C CA . HIS A 1 309 ? 3.870 8.618 -17.654 1.00 96.88 309 HIS A CA 1
ATOM 2367 C C . HIS A 1 309 ? 4.797 7.876 -18.627 1.00 96.88 309 HIS A C 1
ATOM 2369 O O . HIS A 1 309 ? 5.934 7.567 -18.304 1.00 96.88 309 HIS A O 1
ATOM 2375 N N . ASN A 1 310 ? 4.313 7.487 -19.811 1.00 96.75 310 ASN A N 1
ATOM 2376 C CA . ASN A 1 310 ? 5.052 6.614 -20.731 1.00 96.75 310 ASN A CA 1
ATOM 2377 C C . ASN A 1 310 ? 5.595 5.324 -20.075 1.00 96.75 310 ASN A C 1
ATOM 2379 O O . ASN A 1 310 ? 6.573 4.741 -20.539 1.00 96.75 310 ASN A O 1
ATOM 2383 N N . ALA A 1 311 ? 4.931 4.827 -19.026 1.00 97.44 311 ALA A N 1
ATOM 2384 C CA . ALA A 1 311 ? 5.396 3.678 -18.252 1.00 97.44 311 ALA A CA 1
ATOM 2385 C C . ALA A 1 311 ? 5.527 2.389 -19.085 1.00 97.44 311 ALA A C 1
ATOM 2387 O O . ALA A 1 311 ? 6.303 1.503 -18.736 1.00 97.44 311 ALA A O 1
ATOM 2388 N N . HIS A 1 312 ? 4.833 2.304 -20.225 1.00 96.94 312 HIS A N 1
ATOM 2389 C CA . HIS A 1 312 ? 4.938 1.207 -21.194 1.00 96.94 312 HIS A CA 1
ATOM 2390 C C . HIS A 1 312 ? 6.348 1.033 -21.793 1.00 96.94 312 HIS A C 1
ATOM 2392 O O . HIS A 1 312 ? 6.655 -0.030 -22.333 1.00 96.94 312 HIS A O 1
ATOM 2398 N N . LEU A 1 313 ? 7.213 2.052 -21.702 1.00 96.12 313 LEU A N 1
ATOM 2399 C CA . LEU A 1 313 ? 8.623 1.952 -22.091 1.00 96.12 313 LEU A CA 1
ATOM 2400 C C . LEU A 1 313 ? 9.393 0.980 -21.180 1.00 96.12 313 LEU A C 1
ATOM 2402 O O . LEU A 1 313 ? 10.257 0.240 -21.653 1.00 96.12 313 LEU A O 1
ATOM 2406 N N . HIS A 1 314 ? 9.037 0.933 -19.892 1.00 97.31 314 HIS A N 1
ATOM 2407 C CA . HIS A 1 314 ? 9.792 0.218 -18.858 1.00 97.31 314 HIS A CA 1
ATOM 2408 C C . HIS A 1 314 ? 9.020 -0.928 -18.199 1.00 97.31 314 HIS A C 1
ATOM 2410 O O . HIS A 1 314 ? 9.648 -1.849 -17.687 1.00 97.31 314 HIS A O 1
ATOM 2416 N N . ILE A 1 315 ? 7.689 -0.918 -18.226 1.00 98.38 315 ILE A N 1
ATOM 2417 C CA . ILE A 1 315 ? 6.842 -1.951 -17.620 1.00 98.38 315 ILE A CA 1
ATOM 2418 C C . ILE A 1 315 ? 6.083 -2.679 -18.731 1.00 98.38 315 ILE A C 1
ATOM 2420 O O . ILE A 1 315 ? 5.377 -2.056 -19.524 1.00 98.38 315 ILE A O 1
ATOM 2424 N N . LYS A 1 316 ? 6.227 -4.005 -18.796 1.00 98.06 316 LYS A N 1
ATOM 2425 C CA . LYS A 1 316 ? 5.639 -4.867 -19.828 1.00 98.06 316 LYS A CA 1
ATOM 2426 C C . LYS A 1 316 ? 4.949 -6.084 -19.213 1.00 98.06 316 LYS A C 1
ATOM 2428 O O . LYS A 1 316 ? 5.495 -6.749 -18.328 1.00 98.06 316 LYS A O 1
ATOM 2433 N N . ALA A 1 317 ? 3.774 -6.406 -19.752 1.00 98.38 317 ALA A N 1
ATOM 2434 C CA . ALA A 1 317 ? 3.078 -7.658 -19.470 1.00 98.38 317 ALA A CA 1
ATOM 2435 C C . ALA A 1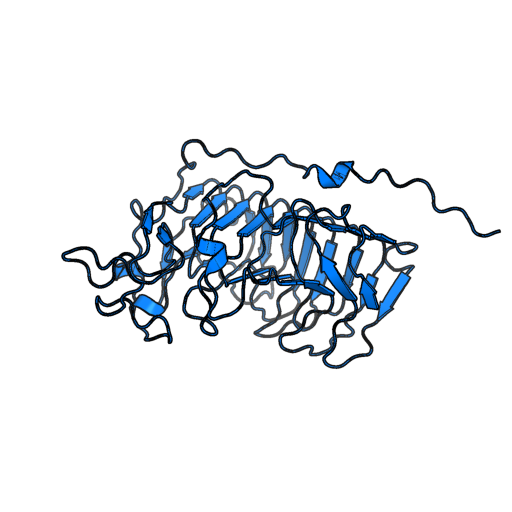 317 ? 3.933 -8.857 -19.908 1.00 98.38 317 ALA A C 1
ATOM 2437 O O . ALA A 1 317 ? 4.686 -8.764 -20.881 1.00 98.38 317 ALA A O 1
ATOM 2438 N N . ASN A 1 318 ? 3.802 -9.982 -19.206 1.00 98.19 318 ASN A N 1
ATOM 2439 C CA . ASN A 1 318 ? 4.573 -11.214 -19.419 1.00 98.19 318 ASN A CA 1
ATOM 2440 C C . ASN A 1 318 ? 6.096 -11.048 -19.263 1.00 98.19 318 ASN A C 1
ATOM 2442 O O . ASN A 1 318 ? 6.866 -11.905 -19.698 1.00 98.19 318 ASN A O 1
ATOM 2446 N N . ARG A 1 319 ? 6.535 -9.947 -18.645 1.00 97.38 319 ARG A N 1
ATOM 2447 C CA . ARG A 1 319 ? 7.934 -9.685 -18.294 1.00 97.38 319 ARG A CA 1
ATOM 2448 C C . ARG A 1 319 ? 8.035 -9.178 -16.869 1.00 97.38 319 ARG A C 1
ATOM 2450 O O . ARG A 1 319 ? 8.715 -9.804 -16.072 1.00 97.38 319 ARG A O 1
ATOM 2457 N N . ASP A 1 320 ? 7.354 -8.076 -16.567 1.00 98.44 320 ASP A N 1
ATOM 2458 C CA . ASP A 1 320 ? 7.431 -7.390 -15.273 1.00 98.44 320 ASP A CA 1
ATOM 2459 C C . ASP A 1 320 ? 6.198 -7.692 -14.404 1.00 98.44 320 ASP A C 1
ATOM 2461 O O . ASP A 1 320 ? 6.296 -7.804 -13.180 1.00 98.44 320 ASP A O 1
ATOM 2465 N N . PHE A 1 321 ? 5.048 -7.902 -15.051 1.00 98.81 321 PHE A N 1
ATOM 2466 C CA . PHE A 1 321 ? 3.826 -8.397 -14.423 1.00 98.81 321 PHE A CA 1
ATOM 2467 C C . PHE A 1 321 ? 3.142 -9.479 -15.269 1.00 98.81 321 PHE A C 1
ATOM 2469 O O . PHE A 1 321 ? 3.354 -9.555 -16.483 1.00 98.81 321 PHE A O 1
ATOM 2476 N N . PHE A 1 322 ? 2.320 -10.306 -14.624 1.00 98.81 322 PHE A N 1
ATOM 2477 C CA . PHE A 1 322 ? 1.668 -11.475 -15.213 1.00 98.81 322 PHE A CA 1
ATOM 2478 C C . PHE A 1 322 ? 0.200 -11.511 -14.783 1.00 98.81 322 PHE A C 1
ATOM 2480 O O . PHE A 1 322 ? -0.082 -11.703 -13.600 1.00 98.81 322 PHE A O 1
ATOM 2487 N N . ASN A 1 323 ? -0.707 -11.319 -15.742 1.00 98.81 323 ASN A N 1
ATOM 2488 C CA . ASN A 1 323 ? -2.152 -11.445 -15.531 1.00 98.81 323 ASN A CA 1
ATOM 2489 C C . ASN A 1 323 ? -2.567 -12.916 -15.561 1.00 98.81 323 ASN A C 1
ATOM 2491 O O . ASN A 1 323 ? -1.900 -13.735 -16.206 1.00 98.81 323 ASN A O 1
ATOM 2495 N N . ASP A 1 324 ? -3.660 -13.239 -14.873 1.00 98.50 324 ASP A N 1
ATOM 2496 C CA . ASP A 1 324 ? -4.247 -14.585 -14.818 1.00 98.50 324 ASP A CA 1
ATOM 2497 C C . ASP A 1 324 ? -3.246 -15.704 -14.486 1.00 98.50 324 ASP A C 1
ATOM 2499 O O . ASP A 1 324 ? -3.367 -16.848 -14.934 1.00 98.50 324 ASP A O 1
ATOM 2503 N N . THR A 1 325 ? -2.220 -15.381 -13.701 1.00 98.69 325 THR A N 1
ATOM 2504 C CA . THR A 1 325 ? -1.096 -16.275 -13.434 1.00 98.69 325 THR A CA 1
ATOM 2505 C C . THR A 1 325 ? -0.844 -16.369 -11.940 1.00 98.69 325 THR A C 1
ATOM 2507 O O . THR A 1 325 ? -0.387 -15.421 -11.305 1.00 98.69 325 THR A O 1
ATOM 2510 N N . VAL A 1 326 ? -1.052 -17.561 -11.376 1.00 98.62 326 VAL A N 1
ATOM 2511 C CA . VAL A 1 326 ? -0.661 -17.848 -9.991 1.00 98.62 326 VAL A CA 1
ATOM 2512 C C . VAL A 1 326 ? 0.861 -17.784 -9.875 1.00 98.62 326 VAL A C 1
ATOM 2514 O O . VAL A 1 326 ? 1.575 -18.487 -10.595 1.00 98.62 326 VAL A O 1
ATOM 2517 N N . ARG A 1 327 ? 1.369 -16.972 -8.940 1.00 98.19 327 ARG A N 1
ATOM 2518 C CA . ARG A 1 327 ? 2.813 -16.862 -8.688 1.00 98.19 327 ARG A CA 1
ATOM 2519 C C . ARG A 1 327 ? 3.404 -18.236 -8.332 1.00 98.19 327 ARG A C 1
ATOM 2521 O O . ARG A 1 327 ? 2.991 -18.825 -7.329 1.00 98.19 327 ARG A O 1
ATOM 2528 N N . PRO A 1 328 ? 4.409 -18.743 -9.071 1.00 97.56 328 PRO A N 1
ATOM 2529 C CA . PRO A 1 328 ? 5.004 -20.043 -8.780 1.00 97.56 328 PRO A CA 1
ATOM 2530 C C . PRO A 1 328 ? 5.553 -20.134 -7.351 1.00 97.56 328 PRO A C 1
ATOM 2532 O O . PRO A 1 328 ? 6.311 -19.272 -6.906 1.00 97.56 328 PRO A O 1
ATOM 2535 N N . GLY A 1 329 ? 5.167 -21.191 -6.631 1.00 97.00 329 GLY A N 1
ATOM 2536 C CA . GLY A 1 329 ? 5.625 -21.460 -5.263 1.00 97.00 329 GLY A CA 1
ATOM 2537 C C . GLY A 1 329 ? 5.091 -20.503 -4.192 1.00 97.00 329 GLY A C 1
ATOM 2538 O O . GLY A 1 329 ? 5.514 -20.599 -3.043 1.00 97.00 329 GLY A O 1
ATOM 2539 N N . TYR A 1 330 ? 4.187 -19.582 -4.535 1.00 98.44 330 TYR A N 1
ATOM 2540 C CA . TYR A 1 330 ? 3.562 -18.707 -3.552 1.00 98.44 330 TYR A CA 1
ATOM 2541 C C . TYR A 1 330 ? 2.515 -19.460 -2.726 1.00 98.44 330 TYR A C 1
ATOM 2543 O O . TYR A 1 330 ? 1.681 -20.190 -3.261 1.00 98.44 330 TYR A O 1
ATOM 2551 N N . VAL A 1 331 ? 2.557 -19.241 -1.414 1.00 98.44 331 VAL A N 1
ATOM 2552 C CA . VAL A 1 331 ? 1.555 -19.703 -0.456 1.00 98.44 331 VAL A CA 1
ATOM 2553 C C . VAL A 1 331 ? 1.183 -18.497 0.405 1.00 98.44 331 VAL A C 1
ATOM 2555 O O . VAL A 1 331 ? 2.083 -17.920 1.019 1.00 98.44 331 VAL A O 1
ATOM 2558 N N . PRO A 1 332 ? -0.099 -18.094 0.467 1.00 98.38 332 PRO A N 1
ATOM 2559 C CA . PRO A 1 332 ? -0.522 -17.014 1.348 1.00 98.38 332 PRO A CA 1
ATOM 2560 C C . PRO A 1 332 ? -0.191 -17.323 2.808 1.00 98.38 332 PRO A C 1
ATOM 2562 O O . PRO A 1 332 ? -0.311 -18.466 3.258 1.00 98.38 332 PRO A O 1
ATOM 2565 N N . TYR A 1 333 ? 0.183 -16.296 3.573 1.00 98.44 333 TYR A N 1
ATOM 2566 C CA . TYR A 1 333 ? 0.368 -16.458 5.013 1.00 98.44 333 TYR A CA 1
ATOM 2567 C C . TYR A 1 333 ? -0.941 -16.913 5.676 1.00 98.44 333 TYR A C 1
ATOM 2569 O O . TYR A 1 333 ? -2.031 -16.563 5.225 1.00 98.44 333 TYR A O 1
ATOM 2577 N N . THR A 1 334 ? -0.852 -17.668 6.773 1.00 97.94 334 THR A N 1
ATOM 2578 C CA . THR A 1 334 ? -2.034 -18.243 7.439 1.00 97.94 334 THR A CA 1
ATOM 2579 C C . THR A 1 334 ? -3.103 -17.186 7.747 1.00 97.94 334 THR A C 1
ATOM 2581 O O . THR A 1 334 ? -2.784 -16.086 8.209 1.00 97.94 334 THR A O 1
ATOM 2584 N N . TYR A 1 335 ? -4.369 -17.525 7.497 1.00 97.56 335 TYR A N 1
ATOM 2585 C CA . TYR A 1 335 ? -5.546 -16.717 7.828 1.00 97.56 335 TYR A CA 1
ATOM 2586 C C . TYR A 1 335 ? -6.526 -17.537 8.698 1.00 97.56 335 TYR A C 1
ATOM 2588 O O . TYR A 1 335 ? -6.736 -18.719 8.408 1.00 97.56 335 TYR A O 1
ATOM 2596 N N . PRO A 1 336 ? -7.124 -16.955 9.758 1.00 97.56 336 PRO A N 1
ATOM 2597 C CA . PRO A 1 336 ? -6.814 -15.630 10.306 1.00 97.56 336 PRO A CA 1
ATOM 2598 C C . PRO A 1 336 ? -5.365 -15.540 10.802 1.00 97.56 336 PRO A C 1
ATOM 2600 O O . PRO A 1 336 ? -4.730 -16.566 11.080 1.00 97.56 336 PRO A O 1
ATOM 2603 N N . HIS A 1 337 ? -4.824 -14.322 10.882 1.00 98.00 337 HIS A N 1
ATOM 2604 C CA . HIS A 1 337 ? -3.464 -14.107 11.368 1.00 98.00 337 HIS A CA 1
ATOM 2605 C C . HIS A 1 337 ? -3.311 -14.682 12.794 1.00 98.00 337 HIS A C 1
ATOM 2607 O O . HIS A 1 337 ? -4.230 -14.549 13.608 1.00 98.00 337 HIS A O 1
ATOM 2613 N N . PRO A 1 338 ? -2.170 -15.295 13.174 1.00 96.12 338 PRO A N 1
ATOM 2614 C CA . PRO A 1 338 ? -2.025 -15.945 14.482 1.00 96.12 338 PRO A CA 1
ATOM 2615 C C . PRO A 1 338 ? -2.254 -15.017 15.685 1.00 96.12 338 PRO A C 1
ATOM 2617 O O . PRO A 1 338 ? -2.748 -15.471 16.718 1.00 96.12 338 PRO A O 1
ATOM 2620 N N . LEU A 1 339 ? -1.974 -13.714 15.538 1.00 95.38 339 LEU A N 1
ATOM 2621 C CA . LEU A 1 339 ? -2.269 -12.707 16.570 1.00 95.38 339 LEU A CA 1
ATOM 2622 C C . LEU A 1 339 ? -3.770 -12.564 16.877 1.00 95.38 339 LEU A C 1
ATOM 2624 O O . LEU A 1 339 ? -4.124 -12.075 17.951 1.00 95.38 339 LEU A O 1
ATOM 2628 N N . GLN A 1 340 ? -4.666 -13.043 16.005 1.00 93.81 340 GLN A N 1
ATOM 2629 C CA . GLN A 1 340 ? -6.088 -13.099 16.333 1.00 93.81 340 GLN A CA 1
ATOM 2630 C C . GLN A 1 340 ? -6.378 -14.011 17.535 1.00 93.81 340 GLN A C 1
ATOM 2632 O O . GLN A 1 340 ? -7.273 -13.725 18.331 1.00 93.81 340 GLN A O 1
ATOM 2637 N N . ARG A 1 341 ? -5.595 -15.085 17.699 1.00 81.62 341 ARG A N 1
ATOM 2638 C CA . ARG A 1 341 ? -5.804 -16.127 18.718 1.00 81.62 341 ARG A CA 1
ATOM 2639 C C . ARG A 1 341 ? -4.991 -15.915 19.996 1.00 81.62 341 ARG A C 1
ATOM 2641 O O . ARG A 1 341 ? -5.264 -16.573 20.994 1.00 81.62 341 ARG A O 1
ATOM 2648 N N . SER A 1 342 ? -4.001 -15.021 19.986 1.00 67.62 342 SER A N 1
ATOM 2649 C CA . SER A 1 342 ? -3.088 -14.807 21.118 1.00 67.62 342 SER A CA 1
ATOM 2650 C C . SER A 1 342 ? -3.679 -13.968 22.259 1.00 67.62 342 SER A C 1
ATOM 2652 O O . SER A 1 342 ? -3.030 -13.818 23.291 1.00 67.62 342 SER A O 1
ATOM 2654 N N . HIS A 1 343 ? -4.905 -13.452 22.114 1.00 63.19 343 HIS A N 1
ATOM 2655 C CA . HIS A 1 343 ? -5.587 -12.657 23.143 1.00 63.19 343 HIS A CA 1
ATOM 2656 C C . HIS A 1 343 ? -6.987 -13.215 23.435 1.00 63.19 343 HIS A C 1
ATOM 2658 O O . HIS A 1 343 ? -7.996 -12.745 22.915 1.00 63.19 343 HIS A O 1
ATOM 2664 N N . ALA A 1 344 ? -7.051 -14.268 24.255 1.00 50.72 344 ALA A N 1
ATOM 2665 C CA . ALA A 1 344 ? -8.299 -14.702 24.879 1.00 50.72 344 ALA A CA 1
ATOM 2666 C C . ALA A 1 344 ? -8.586 -13.766 26.060 1.00 50.72 344 ALA A C 1
ATOM 2668 O O . ALA A 1 344 ? -7.989 -13.887 27.131 1.00 50.72 344 ALA A O 1
ATOM 2669 N N . VAL A 1 345 ? -9.457 -12.781 25.852 1.00 53.84 345 VAL A N 1
ATOM 2670 C CA . VAL A 1 345 ? -9.706 -11.756 26.862 1.00 53.84 345 VAL A CA 1
ATOM 2671 C C . VAL A 1 345 ? -10.670 -12.299 27.924 1.00 53.84 345 VAL A C 1
ATOM 2673 O O . VAL A 1 345 ? -11.840 -12.548 27.641 1.00 53.84 345 VAL A O 1
ATOM 2676 N N . GLY A 1 346 ? -10.202 -12.461 29.164 1.00 49.84 346 GLY A N 1
ATOM 2677 C CA . GLY A 1 346 ? -11.082 -12.707 30.311 1.00 49.84 346 GLY A CA 1
ATOM 2678 C C . GLY A 1 346 ? -12.087 -11.556 30.529 1.00 49.84 346 GLY A C 1
ATOM 2679 O O . GLY A 1 346 ? -11.865 -10.432 30.053 1.00 49.84 346 GLY A O 1
ATOM 2680 N N . PRO A 1 347 ? -13.211 -11.800 31.232 1.00 46.06 347 PRO A N 1
ATOM 2681 C CA . PRO A 1 347 ? -14.204 -10.765 31.507 1.00 46.06 347 PRO A CA 1
ATOM 2682 C C . PRO A 1 347 ? -13.581 -9.587 32.266 1.00 46.06 347 PRO A C 1
ATOM 2684 O O . PRO A 1 347 ? -12.732 -9.776 33.136 1.00 46.06 347 PRO A O 1
ATOM 2687 N N . ILE A 1 348 ? -14.017 -8.366 31.937 1.00 54.84 348 ILE A N 1
ATOM 2688 C CA . ILE A 1 348 ? -13.640 -7.153 32.673 1.00 54.84 348 ILE A CA 1
ATOM 2689 C C . ILE A 1 348 ? -14.122 -7.338 34.120 1.00 54.84 348 ILE A C 1
ATOM 2691 O O . ILE A 1 348 ? -15.324 -7.558 34.318 1.00 54.84 348 ILE A O 1
ATOM 2695 N N . PRO A 1 349 ? -13.242 -7.276 35.138 1.00 46.00 349 PRO A N 1
ATOM 2696 C CA . PRO A 1 349 ? -13.685 -7.255 36.522 1.00 46.00 349 PRO A CA 1
ATOM 2697 C C . PRO A 1 349 ? -14.630 -6.068 36.692 1.00 46.00 349 PRO A C 1
ATOM 2699 O O . PRO A 1 349 ? -14.236 -4.923 36.471 1.00 46.00 349 PRO A O 1
ATOM 2702 N N . ARG A 1 350 ? -15.892 -6.330 37.044 1.00 39.91 350 ARG A N 1
ATOM 2703 C CA . ARG A 1 350 ? -16.806 -5.249 37.415 1.00 39.91 350 ARG A CA 1
ATOM 2704 C C . ARG A 1 350 ? -16.202 -4.560 38.634 1.00 39.91 350 ARG A C 1
ATOM 2706 O O . ARG A 1 350 ? -15.992 -5.219 39.654 1.00 39.91 350 ARG A O 1
ATOM 2713 N N . ALA A 1 351 ? -15.888 -3.273 38.504 1.00 47.69 351 ALA A N 1
ATOM 2714 C CA . ALA A 1 351 ? -15.559 -2.448 39.655 1.00 47.69 351 ALA A CA 1
ATOM 2715 C C . ALA A 1 351 ? -16.723 -2.564 40.652 1.00 47.69 351 ALA A C 1
ATOM 2717 O O . ALA A 1 351 ? -17.886 -2.450 40.257 1.00 47.69 351 ALA A O 1
ATOM 2718 N N . ARG A 1 352 ? -16.396 -2.921 41.895 1.00 41.59 352 ARG A N 1
ATOM 2719 C CA . ARG A 1 352 ? -17.352 -2.945 43.003 1.00 41.59 352 ARG A CA 1
ATOM 2720 C C . ARG A 1 352 ? -17.578 -1.545 43.533 1.00 41.59 352 ARG A C 1
ATOM 2722 O O . ARG A 1 352 ? -16.588 -0.780 43.540 1.00 41.59 352 ARG A O 1
#

pLDDT: mean 92.55, std 9.83, range [39.91, 98.94]

Mean predicted aligned error: 4.79 Å